Protein 4RT0 (pdb70)

Radius of gyration: 22.66 Å; Cα contacts (8 Å, |Δi|>4): 691; chains: 3; bounding box: 59×43×64 Å

Foldseek 3Di:
DDDDPWDKDQFFDWKWWQDDVSRIDIFTWRIDTLFWTKTAPPDDDDDQQDKIWTKWTDFPNDIDMDIWIWGFHDADPVRRMTTITTDDDDPVRSVVRRVRVVNRVVVD/DPDPWDKDQFFDWKWWQDPPSRTDIFTWRIDTLFWTKTADDDDDDDQQDKIWTKWGDQDNDIDMDIWIWGFHDADPPRRMTTITTDDDDPVRSVVRRVSVVVSVVD/DDPWDKDQAFWWKWWQDPVRHIDTFTWRIATLFWTKTADDPDDDDQQDKIWIWWGAAPNRIDMDTWIWGFHDADPVRSMTTITTPDDDPVRSVVRRVRVVRRVVPD

GO terms:
  GO:0042121 alginic acid biosynthetic process (P, IDA)
  GO:0009276 Gram-negative-bacterium-type cell wall (C, IDA)
  GO:0044010 single-species biofilm formation (P, IDA)
  GO:0004467 long-chain fatty acid-CoA ligase activity (F, IDA)
  GO:0042121 alginic acid biosynthetic process (P, IMP)

B-factor: mean 40.59, std 13.03, range [19.63, 89.74]

InterPro domains:
  IPR009875 PilZ domain [PF07238] (16-115)
  IPR050739 Membrane Fusion Protein [PTHR30386] (251-353)
  IPR058833 ALG44, helical loop domain [PF25891] (232-258)
  IPR058834 ALG44, beta-barrel domain [PF25965] (298-375)
  IPR058835 ALG44, barrel-sandwich hybrid domain [PF25964] (200-295)

Organism: Pseudomonas aeruginosa (strain ATCC 15692 / DSM 22644 / CIP 104116 / JCM 14847 / LMG 12228 / 1C / PRS 101 / PAO1) (NCBI:txid208964)

Structure (mmCIF, N/CA/C/O backbone):
data_4RT0
#
_entry.id   4RT0
#
_cell.length_a   57.253
_cell.length_b   57.253
_cell.length_c   178.350
_cell.angle_alpha   90.00
_cell.angle_beta   90.00
_cell.angle_gamma   120.00
#
_symmetry.space_group_name_H-M   'P 31 2 1'
#
loop_
_entity.id
_entity.type
_entity.pdbx_description
1 polymer 'Alginate biosynthesis protein Alg44'
2 non-polymer "9,9'-[(2R,3R,3aS,5S,7aR,9R,10R,10aS,12S,14aR)-3,5,10,12-tetrahydroxy-5,12-dioxidooctahydro-2H,7H-difuro[3,2-d:3',2'-j][1,3,7,9,2,8]tetraoxadiphosphacyclododecine-2,9-diyl]bis(2-amino-1,9-dihydro-6H-purin-6-one)"
3 non-polymer 1,2-ETHANEDIOL
4 water water
#
loop_
_atom_site.group_PDB
_atom_site.id
_atom_site.type_symbol
_atom_site.label_atom_id
_atom_site.label_alt_id
_atom_site.label_comp_id
_atom_site.label_asym_id
_atom_site.label_entity_id
_atom_site.label_seq_id
_atom_site.pdbx_PDB_ins_code
_atom_site.Cartn_x
_atom_site.Cartn_y
_atom_site.Cartn_z
_atom_site.occupancy
_atom_site.B_iso_or_equiv
_atom_site.auth_seq_id
_atom_site.auth_comp_id
_atom_site.auth_asym_id
_atom_site.auth_atom_id
_atom_site.pdbx_PDB_model_num
ATOM 1 N N . GLU A 1 1 ? 72.039 10.101 88.691 1.00 31.60 14 GLU A N 1
ATOM 2 C CA . GLU A 1 1 ? 71.164 9.754 87.579 1.00 32.23 14 GLU A CA 1
ATOM 3 C C . GLU A 1 1 ? 71.688 8.545 86.811 1.00 30.37 14 GLU A C 1
ATOM 4 O O . GLU A 1 1 ? 72.891 8.289 86.788 1.00 32.95 14 GLU A O 1
ATOM 10 N N . ALA A 1 2 ? 70.772 7.804 86.202 1.00 30.00 15 ALA A N 1
ATOM 11 C CA . ALA A 1 2 ? 71.122 6.591 85.460 1.00 27.70 15 ALA A CA 1
ATOM 12 C C . ALA A 1 2 ? 71.214 6.845 83.972 1.00 27.58 15 ALA A C 1
ATOM 13 O O . ALA A 1 2 ? 70.372 7.537 83.404 1.00 28.47 15 ALA A O 1
ATOM 15 N N . GLN A 1 3 ? 72.223 6.261 83.331 1.00 29.52 16 GLN A N 1
ATOM 16 C CA . GLN A 1 3 ? 72.291 6.301 81.871 1.00 27.78 16 GLN A CA 1
ATOM 17 C C . GLN A 1 3 ? 71.144 5.516 81.243 1.00 26.04 16 GLN A C 1
ATOM 18 O O . GLN A 1 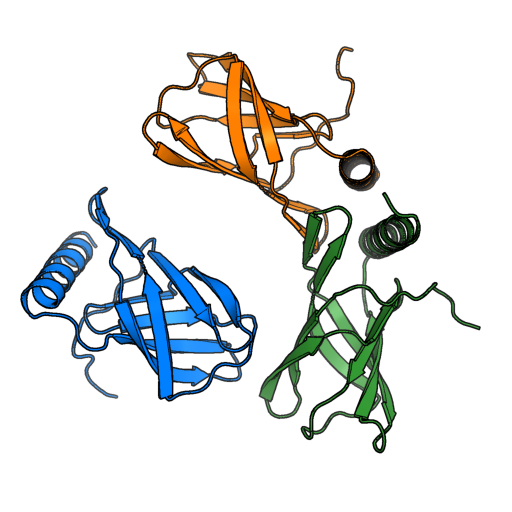3 ? 70.910 4.361 81.590 1.00 27.87 16 GLN A O 1
ATOM 24 N N . ARG A 1 4 ? 70.443 6.126 80.295 1.00 26.64 17 ARG A N 1
ATOM 25 C CA . ARG A 1 4 ? 69.458 5.382 79.519 1.00 21.84 17 ARG A CA 1
ATOM 26 C C . ARG A 1 4 ? 70.152 4.501 78.491 1.00 30.05 17 ARG A C 1
ATOM 27 O O . ARG A 1 4 ? 71.035 4.967 77.750 1.00 27.90 17 ARG A O 1
ATOM 35 N N . GLN A 1 5 ? 69.751 3.234 78.435 1.00 21.08 18 GLN A N 1
ATOM 36 C CA . GLN A 1 5 ? 70.400 2.278 77.542 1.00 20.11 18 GLN A CA 1
ATOM 37 C C . GLN A 1 5 ? 70.012 2.531 76.080 1.00 32.88 18 GLN A C 1
ATOM 38 O O . GLN A 1 5 ? 70.733 2.149 75.165 1.00 38.18 18 GLN A O 1
ATOM 40 N N . PHE A 1 6 ? 68.875 3.179 75.862 1.00 24.68 19 PHE A N 1
ATOM 41 C CA . PHE A 1 6 ? 68.416 3.452 74.490 1.00 23.30 19 PHE A CA 1
ATOM 42 C C . PHE A 1 6 ? 67.967 4.900 74.412 1.00 26.35 19 PHE A C 1
ATOM 43 O O . PHE A 1 6 ? 67.223 5.359 75.279 1.00 25.20 19 PHE A O 1
ATOM 51 N N . ALA A 1 7 ? 68.395 5.621 73.376 1.00 23.86 20 ALA A N 1
ATOM 52 C CA . ALA A 1 7 ? 67.983 7.014 73.206 1.00 24.67 20 ALA A CA 1
ATOM 53 C C . ALA A 1 7 ? 66.470 7.136 73.015 1.00 24.52 20 ALA A C 1
ATOM 54 O O . ALA A 1 7 ? 65.859 6.314 72.335 1.00 25.46 20 ALA A O 1
ATOM 56 N N . ARG A 1 8 ? 65.868 8.160 73.610 1.00 23.34 21 ARG A N 1
ATOM 57 C CA . ARG A 1 8 ? 64.426 8.356 73.498 1.00 22.46 21 ARG A CA 1
ATOM 58 C C . ARG A 1 8 ? 64.104 9.502 72.551 1.00 31.12 21 ARG A C 1
ATOM 59 O O . ARG A 1 8 ? 64.836 10.487 72.497 1.00 30.76 21 ARG A O 1
ATOM 67 N N . VAL A 1 9 ? 63.008 9.378 71.809 1.00 25.95 22 VAL A N 1
ATOM 68 C CA . VAL A 1 9 ? 62.572 10.446 70.918 1.00 25.60 22 VAL A CA 1
ATOM 69 C C . VAL A 1 9 ? 61.080 10.689 71.033 1.00 23.82 22 VAL A C 1
ATOM 70 O O . VAL A 1 9 ? 60.320 9.802 71.414 1.00 23.83 22 VAL A O 1
ATOM 74 N N . LYS A 1 10 ? 60.669 11.898 70.675 1.00 25.79 23 LYS A N 1
ATOM 75 C CA . LYS A 1 10 ? 59.264 12.261 70.635 1.00 28.65 23 LYS A CA 1
ATOM 76 C C . LYS A 1 10 ? 58.820 12.299 69.182 1.00 34.70 23 LYS A C 1
ATOM 77 O O . LYS A 1 10 ? 59.243 13.171 68.428 1.00 43.60 23 LYS A O 1
ATOM 83 N N . LEU A 1 11 ? 57.974 11.359 68.784 1.00 35.47 24 LEU A N 1
ATOM 84 C CA . LEU A 1 11 ? 57.476 11.335 67.416 1.00 37.75 24 LEU A CA 1
ATOM 85 C C . LEU A 1 11 ? 56.002 10.922 67.414 1.00 45.16 24 LEU A C 1
ATOM 86 O O . LEU A 1 11 ? 55.497 10.476 68.446 1.00 39.84 24 LEU A O 1
ATOM 91 N N . PRO A 1 12 ? 55.302 11.083 66.272 1.00 40.42 25 PRO A N 1
ATOM 92 C CA . PRO A 1 12 ? 53.910 10.627 66.213 1.00 35.21 25 PRO A CA 1
ATOM 93 C C . PRO A 1 12 ? 53.826 9.134 66.491 1.00 37.50 25 PRO A C 1
ATOM 94 O O . PRO A 1 12 ? 54.362 8.322 65.748 1.00 34.53 25 PRO A O 1
ATOM 98 N N . ALA A 1 13 ? 53.185 8.771 67.591 1.00 37.75 26 ALA A N 1
ATOM 99 C CA . ALA A 1 13 ? 53.106 7.371 67.949 1.00 28.98 26 ALA A CA 1
ATOM 100 C C . ALA A 1 13 ? 51.925 7.125 68.877 1.00 36.44 26 ALA A C 1
ATOM 101 O O . ALA A 1 13 ? 51.459 8.033 69.566 1.00 34.23 26 ALA A O 1
ATOM 103 N N . ARG A 1 14 ? 51.446 5.890 68.877 1.00 32.00 27 ARG A N 1
ATOM 104 C CA . ARG A 1 14 ? 50.245 5.534 69.600 1.00 33.41 27 ARG A CA 1
ATOM 105 C C . ARG A 1 14 ? 50.377 4.104 70.121 1.00 35.90 27 ARG A C 1
ATOM 106 O O . ARG A 1 14 ? 50.993 3.255 69.476 1.00 35.95 27 ARG A O 1
ATOM 114 N N . ILE A 1 15 ? 49.815 3.840 71.299 1.00 35.52 28 ILE A N 1
ATOM 115 C CA . ILE A 1 15 ? 49.699 2.476 71.802 1.00 28.49 28 ILE A CA 1
ATOM 116 C C . ILE A 1 15 ? 48.210 2.153 71.976 1.00 35.25 28 ILE A C 1
ATOM 117 O O . ILE A 1 15 ? 47.440 2.998 72.431 1.00 37.99 28 ILE A O 1
ATOM 122 N N . ARG A 1 16 ? 47.803 0.951 71.569 1.00 33.07 29 ARG A N 1
ATOM 123 C CA . ARG A 1 16 ? 46.434 0.478 71.757 1.00 29.70 29 ARG A CA 1
ATOM 124 C C . ARG A 1 16 ? 46.520 -0.842 72.496 1.00 31.50 29 ARG A C 1
ATOM 125 O O . ARG A 1 16 ? 47.153 -1.770 72.017 1.00 36.85 29 ARG A O 1
ATOM 133 N N . TYR A 1 17 ? 45.910 -0.939 73.673 1.00 30.57 30 TYR A N 1
ATOM 134 C CA . TYR A 1 17 ? 45.968 -2.188 74.419 1.00 36.52 30 TYR A CA 1
ATOM 135 C C . TYR A 1 17 ? 44.692 -2.328 75.230 1.00 39.56 30 TYR A C 1
ATOM 136 O O . TYR A 1 17 ? 43.939 -1.362 75.368 1.00 37.45 30 TYR A O 1
ATOM 145 N N . ILE A 1 18 ? 44.424 -3.531 75.729 1.00 34.18 31 ILE A N 1
ATOM 146 C CA . ILE A 1 18 ? 43.259 -3.725 76.577 1.00 38.09 31 ILE A CA 1
ATOM 147 C C . ILE A 1 18 ? 43.747 -3.677 78.019 1.00 37.97 31 ILE A C 1
ATOM 148 O O . ILE A 1 18 ? 44.615 -4.462 78.400 1.00 39.69 31 ILE A O 1
ATOM 153 N N . GLY A 1 19 ? 43.202 -2.744 78.798 1.00 40.83 32 GLY A N 1
ATOM 154 C CA . GLY A 1 19 ? 43.661 -2.487 80.157 1.00 42.32 32 GLY A CA 1
ATOM 155 C C . GLY A 1 19 ? 42.856 -3.205 81.218 1.00 47.69 32 GLY A C 1
ATOM 156 O O . GLY A 1 19 ? 41.987 -4.011 80.897 1.00 47.97 32 GLY A O 1
ATOM 157 N N . ALA A 1 20 ? 43.149 -2.886 82.480 1.00 47.84 33 ALA A N 1
ATOM 158 C CA . ALA A 1 20 ? 42.635 -3.613 83.642 1.00 55.41 33 ALA A CA 1
ATOM 159 C C . ALA A 1 20 ? 41.133 -3.844 83.611 1.00 71.04 33 ALA A C 1
ATOM 160 O O . ALA A 1 20 ? 40.676 -4.986 83.590 1.00 81.44 33 ALA A O 1
ATOM 162 N N . ASN A 1 21 ? 40.362 -2.762 83.587 1.00 70.99 34 ASN A N 1
ATOM 163 C CA . ASN A 1 21 ? 38.911 -2.876 83.672 1.00 68.85 34 ASN A CA 1
ATOM 164 C C . ASN A 1 21 ? 38.297 -3.340 82.358 1.00 63.28 34 ASN A C 1
ATOM 165 O O . ASN A 1 21 ? 37.173 -2.971 82.034 1.00 67.17 34 ASN A O 1
ATOM 167 N N . ARG A 1 22 ? 39.052 -4.142 81.606 1.00 67.24 35 ARG A N 1
ATOM 168 C CA . ARG A 1 22 ? 38.668 -4.586 80.264 1.00 71.66 35 ARG A CA 1
ATOM 169 C C . ARG A 1 22 ? 38.396 -3.402 79.339 1.00 71.58 35 ARG A C 1
ATOM 170 O O . ARG A 1 22 ? 37.785 -3.551 78.282 1.00 76.37 35 ARG A O 1
ATOM 172 N N . GLU A 1 23 ? 38.863 -2.228 79.750 1.00 71.49 36 GLU A N 1
ATOM 173 C CA . GLU A 1 23 ? 38.603 -0.992 79.031 1.00 74.08 36 GLU A CA 1
ATOM 174 C C . GLU A 1 23 ? 39.732 -0.698 78.051 1.00 70.49 36 GLU A C 1
ATOM 175 O O . GLU A 1 23 ? 40.867 -0.444 78.459 1.00 65.17 36 GLU A O 1
ATOM 177 N N . GLY A 1 24 ? 39.407 -0.750 76.761 1.00 58.02 37 GLY A N 1
ATOM 178 C CA . GLY A 1 24 ? 40.356 -0.455 75.704 1.00 53.66 37 GLY A CA 1
ATOM 179 C C . GLY A 1 24 ? 41.003 0.904 75.870 1.00 51.99 37 GLY A C 1
ATOM 180 O O . GLY A 1 24 ? 40.352 1.874 76.253 1.00 53.09 37 GLY A O 1
ATOM 181 N N . VAL A 1 25 ? 42.298 0.971 75.589 1.00 42.39 38 VAL A N 1
ATOM 182 C CA . VAL A 1 25 ? 43.047 2.201 75.751 1.00 42.26 38 VAL A CA 1
ATOM 183 C C . VAL A 1 25 ? 43.653 2.585 74.405 1.00 40.62 38 VAL A C 1
ATOM 184 O O . VAL A 1 25 ? 44.133 1.731 73.663 1.00 34.15 38 VAL A O 1
ATOM 188 N N . ASP A 1 26 ? 43.603 3.875 74.103 1.00 40.92 39 ASP A N 1
ATOM 189 C CA . ASP A 1 26 ? 44.239 4.429 72.925 1.00 42.46 39 ASP A CA 1
ATOM 190 C C . ASP A 1 26 ? 45.000 5.672 73.370 1.00 41.86 39 ASP A C 1
ATOM 191 O O . ASP A 1 26 ? 44.400 6.707 73.656 1.00 49.02 39 ASP A O 1
ATOM 196 N N . ALA A 1 27 ? 46.323 5.568 73.444 1.00 38.08 40 ALA A N 1
ATOM 197 C CA . ALA A 1 27 ? 47.116 6.621 74.069 1.00 32.80 40 ALA A CA 1
ATOM 198 C C . ALA A 1 27 ? 48.269 7.100 73.204 1.00 34.66 40 ALA A C 1
ATOM 199 O O . ALA A 1 27 ? 49.054 6.293 72.706 1.00 37.04 40 ALA A O 1
ATOM 201 N N . ARG A 1 28 ? 48.377 8.415 73.031 1.00 34.75 41 ARG A N 1
ATOM 202 C CA . ARG A 1 28 ? 49.538 8.979 72.343 1.00 41.66 41 ARG A CA 1
ATOM 203 C C . ARG A 1 28 ? 50.774 8.745 73.205 1.00 37.99 41 ARG A C 1
ATOM 204 O O . ARG A 1 28 ? 50.694 8.792 74.439 1.00 38.35 41 ARG A O 1
ATOM 212 N N . LEU A 1 29 ? 51.914 8.474 72.574 1.00 34.47 42 LEU A N 1
ATOM 213 C CA . LEU A 1 29 ? 53.144 8.254 73.336 1.00 30.41 42 LEU A CA 1
ATOM 214 C C . LEU A 1 29 ? 53.824 9.574 73.647 1.00 31.52 42 LEU A C 1
ATOM 215 O O . LEU A 1 29 ? 53.897 10.450 72.788 1.00 33.99 42 LEU A O 1
ATOM 220 N N . LEU A 1 30 ? 54.295 9.716 74.885 1.00 26.99 43 LEU A N 1
ATOM 221 C CA . LEU A 1 30 ? 55.055 10.887 75.292 1.00 26.76 43 LEU A CA 1
ATOM 222 C C . LEU A 1 30 ? 56.455 10.824 74.705 1.00 28.46 43 LEU A C 1
ATOM 223 O O . LEU A 1 30 ? 56.992 11.836 74.258 1.00 31.24 43 LEU A O 1
ATOM 228 N N . ASP A 1 31 ? 57.044 9.633 74.730 1.00 27.93 44 ASP A N 1
ATOM 229 C CA . ASP A 1 31 ? 58.300 9.361 74.037 1.00 27.38 44 ASP A CA 1
ATOM 230 C C . ASP A 1 31 ? 58.457 7.866 73.780 1.00 28.75 44 ASP A C 1
ATOM 231 O O . ASP A 1 31 ? 57.681 7.052 74.289 1.00 25.32 44 ASP A O 1
ATOM 236 N N . LEU A 1 32 ? 59.460 7.520 72.974 1.00 24.20 45 LEU A N 1
ATOM 237 C CA . LEU A 1 32 ? 59.675 6.158 72.526 1.00 25.26 45 LEU A CA 1
ATOM 238 C C . LEU A 1 32 ? 61.172 5.873 72.433 1.00 23.50 45 LEU A C 1
ATOM 239 O O . LEU A 1 32 ? 61.953 6.767 72.107 1.00 26.99 45 LEU A O 1
ATOM 244 N N . SER A 1 33 ? 61.568 4.645 72.756 1.00 20.55 46 SER A N 1
ATOM 245 C CA . SER A 1 33 ? 62.936 4.182 72.499 1.00 21.11 46 SER A CA 1
ATOM 246 C C . SER A 1 33 ? 62.875 2.721 72.120 1.00 20.30 46 SER A C 1
ATOM 247 O O . SER A 1 33 ? 61.795 2.134 72.113 1.00 23.83 46 SER A O 1
ATOM 250 N N . ALA A 1 34 ? 64.020 2.119 71.806 1.00 21.00 47 ALA A N 1
ATOM 251 C CA . ALA A 1 34 ? 64.035 0.701 71.492 1.00 21.66 47 ALA A CA 1
ATOM 252 C C . ALA A 1 34 ? 63.790 -0.161 72.719 1.00 23.01 47 ALA A C 1
ATOM 253 O O . ALA A 1 34 ? 63.613 -1.369 72.607 1.00 23.55 47 ALA A O 1
ATOM 255 N N . GLY A 1 35 ? 63.769 0.474 73.886 1.00 22.83 48 GLY A N 1
ATOM 256 C CA . GLY A 1 35 ? 63.551 -0.240 75.131 1.00 25.56 48 GLY A CA 1
ATOM 257 C C . GLY A 1 35 ? 62.142 -0.102 75.692 1.00 21.33 48 GLY A C 1
ATOM 258 O O . GLY A 1 35 ? 61.697 -0.940 76.474 1.00 23.44 48 GLY A O 1
ATOM 259 N N . GLY A 1 36 ? 61.443 0.961 75.330 1.00 22.89 49 GLY A N 1
ATOM 260 C CA . GLY A 1 36 ? 60.082 1.131 75.812 1.00 22.10 49 GLY A CA 1
ATOM 261 C C . GLY A 1 36 ? 59.493 2.476 75.470 1.00 24.58 49 GLY A C 1
ATOM 262 O O . GLY A 1 36 ? 59.883 3.102 74.477 1.00 24.42 49 GLY A O 1
ATOM 263 N N . PHE A 1 37 ? 58.543 2.926 76.286 1.00 19.68 50 PHE A N 1
ATOM 264 C CA . PHE A 1 37 ? 57.820 4.152 75.972 1.00 20.54 50 PHE A CA 1
ATOM 265 C C . PHE A 1 37 ? 57.129 4.699 77.206 1.00 22.12 50 PHE A C 1
ATOM 266 O O . PHE A 1 37 ? 57.131 4.063 78.259 1.00 23.48 50 PHE A O 1
ATOM 274 N N . ALA A 1 38 ? 56.539 5.884 77.065 1.00 26.71 51 ALA A N 1
ATOM 275 C CA . ALA A 1 38 ? 55.739 6.467 78.134 1.00 25.82 51 ALA A CA 1
ATOM 276 C C . ALA A 1 38 ? 54.435 7.015 77.567 1.00 28.75 51 ALA A C 1
ATOM 277 O O . ALA A 1 38 ? 54.359 7.379 76.398 1.00 28.49 51 ALA A O 1
ATOM 279 N N . PHE A 1 39 ? 53.408 7.053 78.401 1.00 29.44 52 PHE A N 1
ATOM 280 C CA . PHE A 1 39 ? 52.146 7.681 78.017 1.00 29.19 52 PHE A CA 1
ATOM 281 C C . PHE A 1 39 ? 51.416 8.122 79.273 1.00 30.93 52 PHE A C 1
ATOM 282 O O . PHE A 1 39 ? 51.698 7.631 80.366 1.00 33.03 52 PHE A O 1
ATOM 290 N N . THR A 1 40 ? 50.475 9.048 79.110 1.00 35.19 53 THR A N 1
ATOM 291 C CA . THR A 1 40 ? 49.680 9.557 80.222 1.00 35.40 53 THR A CA 1
ATOM 292 C C . THR A 1 40 ? 48.459 8.669 80.417 1.00 37.44 53 THR A C 1
ATOM 293 O O . THR A 1 40 ? 47.654 8.516 79.501 1.00 34.67 53 THR A O 1
ATOM 297 N N . ALA A 1 41 ? 48.321 8.087 81.606 1.00 39.24 54 ALA A N 1
ATOM 298 C CA . ALA A 1 41 ? 47.294 7.070 81.864 1.00 41.48 54 ALA A CA 1
ATOM 299 C C . ALA A 1 41 ? 45.857 7.566 81.720 1.00 50.71 54 ALA A C 1
ATOM 300 O O . ALA A 1 41 ? 44.999 6.853 81.194 1.00 58.58 54 ALA A O 1
ATOM 302 N N . SER A 1 42 ? 45.612 8.780 82.199 1.00 46.66 55 SER A N 1
ATOM 303 C CA . SER A 1 42 ? 44.286 9.422 82.154 1.00 66.51 55 SER A CA 1
ATOM 304 C C . SER A 1 42 ? 43.073 8.481 82.066 1.00 72.59 55 SER A C 1
ATOM 305 O O . SER A 1 42 ? 42.306 8.544 81.106 1.00 86.75 55 SER A O 1
ATOM 307 N N . GLY A 1 43 ? 42.915 7.600 83.051 1.00 65.03 56 GLY A N 1
ATOM 308 C CA . GLY A 1 43 ? 41.796 6.673 83.051 1.00 67.67 56 GLY A CA 1
ATOM 309 C C . GLY A 1 43 ? 41.790 5.624 84.153 1.00 70.13 56 GLY A C 1
ATOM 310 O O . GLY A 1 43 ? 41.919 5.936 85.340 1.00 62.27 56 GLY A O 1
ATOM 311 N N . ALA A 1 44 ? 41.631 4.370 83.741 1.00 67.67 57 ALA A N 1
ATOM 312 C CA . ALA A 1 44 ? 41.539 3.226 84.648 1.00 63.37 57 ALA A CA 1
ATOM 313 C C . ALA A 1 44 ? 42.791 3.032 85.519 1.00 53.86 57 ALA A C 1
ATOM 314 O O . ALA A 1 44 ? 43.851 3.602 85.236 1.00 49.20 57 ALA A O 1
ATOM 316 N N . PRO A 1 45 ? 42.667 2.233 86.594 1.00 51.00 58 PRO A N 1
ATOM 317 C CA . PRO A 1 45 ? 43.824 1.931 87.442 1.00 55.85 58 PRO A CA 1
ATOM 318 C C . PRO A 1 45 ? 44.921 1.195 86.684 1.00 49.38 58 PRO A C 1
ATOM 319 O O . PRO A 1 45 ? 44.625 0.360 85.826 1.00 49.88 58 PRO A O 1
ATOM 323 N N . ILE A 1 46 ? 46.170 1.515 87.004 1.00 37.52 59 ILE A N 1
ATOM 324 C CA . ILE A 1 46 ? 47.319 0.815 86.444 1.00 34.81 59 ILE A CA 1
ATOM 325 C C . ILE A 1 46 ? 48.449 0.811 87.478 1.00 33.09 59 ILE A C 1
ATOM 326 O O . ILE A 1 46 ? 48.657 1.791 88.178 1.00 37.59 59 ILE A O 1
ATOM 331 N N . GLN A 1 47 ? 49.158 -0.306 87.580 1.00 36.35 60 GLN A N 1
ATOM 332 C CA . GLN A 1 47 ? 50.180 -0.479 88.605 1.00 35.15 60 GLN A CA 1
ATOM 333 C C . GLN A 1 47 ? 51.528 -0.788 87.974 1.00 28.12 60 GLN A C 1
ATOM 334 O O . GLN A 1 47 ? 51.590 -1.420 86.918 1.00 27.71 60 GLN A O 1
ATOM 340 N N . PRO A 1 48 ? 52.619 -0.361 88.631 1.00 27.94 61 PRO A N 1
ATOM 341 C CA . PRO A 1 48 ? 53.946 -0.843 88.256 1.00 27.51 61 PRO A CA 1
ATOM 342 C C . PRO A 1 48 ? 53.909 -2.362 88.240 1.00 27.61 61 PRO A C 1
ATOM 343 O O . PRO A 1 48 ? 53.208 -2.970 89.050 1.00 26.13 61 PRO A O 1
ATOM 347 N N . GLY A 1 49 ? 54.595 -2.966 87.280 1.00 24.69 62 GLY A N 1
ATOM 348 C CA . GLY A 1 49 ? 54.593 -4.408 87.139 1.00 24.89 62 GLY A CA 1
ATOM 349 C C . GLY A 1 49 ? 53.496 -5.013 86.277 1.00 26.85 62 GLY A C 1
ATOM 350 O O . GLY A 1 49 ? 53.612 -6.176 85.895 1.00 29.23 62 GLY A O 1
ATOM 351 N N . ASP A 1 50 ? 52.433 -4.262 85.991 1.00 27.03 63 ASP A N 1
ATOM 352 C CA . ASP A 1 50 ? 51.355 -4.771 85.137 1.00 30.38 63 ASP A CA 1
ATOM 353 C C . ASP A 1 50 ? 51.921 -5.194 83.786 1.00 29.85 63 ASP A C 1
ATOM 354 O O . ASP A 1 50 ? 52.824 -4.542 83.258 1.00 28.19 63 ASP A O 1
ATOM 359 N N . LEU A 1 51 ? 51.405 -6.284 83.232 1.00 29.42 64 LEU A N 1
ATOM 360 C CA . LEU A 1 51 ? 51.814 -6.709 81.903 1.00 31.04 64 LEU A CA 1
ATOM 361 C C . LEU A 1 51 ? 50.658 -6.525 80.936 1.00 31.52 64 LEU A C 1
ATOM 362 O O . LEU A 1 51 ? 49.540 -6.983 81.203 1.00 33.53 64 LEU A O 1
ATOM 367 N N . TYR A 1 52 ? 50.926 -5.869 79.809 1.00 31.38 65 TYR A N 1
ATOM 368 C CA . TYR A 1 52 ? 49.914 -5.701 78.774 1.00 33.19 65 TYR A CA 1
ATOM 369 C C . TYR A 1 52 ? 50.478 -6.069 77.411 1.00 33.74 65 TYR A C 1
ATOM 370 O O . TYR A 1 52 ? 51.691 -6.091 77.204 1.00 32.52 65 TYR A O 1
ATOM 379 N N . LYS A 1 53 ? 49.572 -6.367 76.496 1.00 35.92 66 LYS A N 1
ATOM 380 C CA . LYS A 1 53 ? 49.940 -6.608 75.108 1.00 36.93 66 LYS A CA 1
ATOM 381 C C . LYS A 1 53 ? 49.115 -5.671 74.244 1.00 41.46 66 LYS A C 1
ATOM 382 O O . LYS A 1 53 ? 47.939 -5.444 74.504 1.00 39.34 66 LYS A O 1
ATOM 388 N N . GLY A 1 54 ? 49.725 -5.109 73.214 1.00 37.73 67 GLY A N 1
ATOM 389 C CA . GLY A 1 54 ? 48.968 -4.214 72.369 1.00 38.92 67 GLY A CA 1
ATOM 390 C C . GLY A 1 54 ? 49.650 -3.956 71.056 1.00 39.21 67 GLY A C 1
ATOM 391 O O . GLY A 1 54 ? 50.705 -4.512 70.770 1.00 38.70 67 GLY A O 1
ATOM 392 N N . LYS A 1 55 ? 49.030 -3.093 70.268 1.00 40.30 68 LYS A N 1
ATOM 393 C CA . LYS A 1 55 ? 49.563 -2.728 68.974 1.00 40.83 68 LYS A CA 1
ATOM 394 C C . LYS A 1 55 ? 50.125 -1.325 69.079 1.00 38.96 68 LYS A C 1
ATOM 395 O O . LYS A 1 55 ? 49.413 -0.392 69.452 1.00 38.99 68 LYS A O 1
ATOM 409 N N . LEU A 1 57 ? 51.960 1.897 67.165 1.00 37.43 70 LEU A N 1
ATOM 410 C CA . LEU A 1 57 ? 52.167 2.500 65.850 1.00 38.60 70 LEU A CA 1
ATOM 411 C C . LEU A 1 57 ? 53.056 3.727 65.970 1.00 37.21 70 LEU A C 1
ATOM 412 O O . LEU A 1 57 ? 52.917 4.498 66.910 1.00 36.18 70 LEU A O 1
ATOM 417 N N . PHE A 1 58 ? 53.975 3.909 65.025 1.00 37.50 71 PHE A N 1
ATOM 418 C CA . PHE A 1 58 ? 54.773 5.122 65.005 1.00 39.00 71 PHE A CA 1
ATOM 419 C C . PHE A 1 58 ? 55.259 5.433 63.597 1.00 38.23 71 PHE A C 1
ATOM 420 O O . PHE A 1 58 ? 55.301 4.555 62.743 1.00 39.38 71 PHE A O 1
ATOM 428 N N . GLN A 1 59 ? 55.629 6.687 63.382 1.00 38.01 72 GLN A N 1
ATOM 429 C CA . GLN A 1 59 ? 55.970 7.162 62.044 1.00 39.54 72 GLN A CA 1
ATOM 430 C C . GLN A 1 59 ? 57.378 7.754 62.007 1.00 41.34 72 GLN A C 1
ATOM 431 O O . GLN A 1 59 ? 57.702 8.645 62.791 1.00 40.66 72 GLN A O 1
ATOM 437 N N . VAL A 1 60 ? 58.213 7.234 61.111 1.00 39.82 73 VAL A N 1
ATOM 438 C CA . VAL A 1 60 ? 59.581 7.717 60.931 1.00 39.77 73 VAL A CA 1
ATOM 439 C C . VAL A 1 60 ? 59.910 7.731 59.450 1.00 46.10 73 VAL A C 1
ATOM 440 O O . VAL A 1 60 ? 59.727 6.720 58.773 1.00 45.22 73 VAL A O 1
ATOM 444 N N . ASP A 1 61 ? 60.392 8.870 58.953 1.00 44.61 74 ASP A N 1
ATOM 445 C CA . ASP A 1 61 ? 60.814 8.998 57.567 1.00 58.82 74 ASP A CA 1
ATOM 446 C C . ASP A 1 61 ? 59.643 8.735 56.617 1.00 58.81 74 ASP A C 1
ATOM 447 O O . ASP A 1 61 ? 59.805 8.055 55.604 1.00 61.27 74 ASP A O 1
ATOM 452 N N . SER A 1 62 ? 58.471 9.269 56.970 1.00 53.10 75 SER A N 1
ATOM 453 C CA . SER A 1 62 ? 57.218 9.096 56.218 1.00 52.09 75 SER A CA 1
ATOM 454 C C . SER A 1 62 ? 56.703 7.656 56.175 1.00 52.11 75 SER A C 1
ATOM 455 O O . SER A 1 62 ? 55.702 7.363 55.524 1.00 53.01 75 SER A O 1
ATOM 458 N N . ILE A 1 63 ? 57.372 6.760 56.888 1.00 42.53 76 ILE A N 1
ATOM 459 C CA . ILE A 1 63 ? 56.938 5.375 56.931 1.00 33.40 76 ILE A CA 1
ATOM 460 C C . ILE A 1 63 ? 56.201 5.099 58.228 1.00 38.56 76 ILE A C 1
ATOM 461 O O . ILE A 1 63 ? 56.637 5.521 59.299 1.00 39.24 76 ILE A O 1
ATOM 466 N N . SER A 1 64 ? 55.078 4.398 58.139 1.00 36.17 77 SER A N 1
ATOM 467 C CA . SER A 1 64 ? 54.366 3.997 59.345 1.00 39.22 77 SER A CA 1
ATOM 468 C C . SER A 1 64 ? 54.702 2.566 59.720 1.00 31.35 77 SER A C 1
ATOM 469 O O . SER A 1 64 ? 54.621 1.649 58.908 1.00 39.95 77 SER A O 1
ATOM 472 N N . PHE A 1 65 ? 55.081 2.396 60.978 1.00 29.75 78 PHE A N 1
ATOM 473 C CA . PHE A 1 65 ? 55.521 1.124 61.497 1.00 31.58 78 PHE A CA 1
ATOM 474 C C . PHE A 1 65 ? 54.539 0.722 62.569 1.00 37.17 78 PHE A C 1
ATOM 475 O O . PHE A 1 65 ? 54.143 1.549 63.385 1.00 35.68 78 PHE A O 1
ATOM 483 N N . SER A 1 66 ? 54.132 -0.536 62.565 1.00 30.97 79 SER A N 1
ATOM 484 C CA . SER A 1 66 ? 53.342 -1.041 63.674 1.00 34.52 79 SER A CA 1
ATOM 485 C C . SER A 1 66 ? 53.763 -2.448 64.046 1.00 34.35 79 SER A C 1
ATOM 486 O O . SER A 1 66 ? 54.170 -3.234 63.210 1.00 35.01 79 SER A O 1
ATOM 489 N N . LEU A 1 67 ? 53.676 -2.765 65.324 1.00 32.83 80 LEU A N 1
ATOM 490 C CA . LEU A 1 67 ? 53.984 -4.112 65.740 1.00 38.94 80 LEU A CA 1
ATOM 491 C C . LEU A 1 67 ? 53.212 -4.419 67.003 1.00 32.19 80 LEU A C 1
ATOM 492 O O . LEU A 1 67 ? 52.821 -3.510 67.730 1.00 30.91 80 LEU A O 1
ATOM 497 N N . GLU A 1 68 ? 52.966 -5.704 67.220 1.00 36.33 81 GLU A N 1
ATOM 498 C CA . GLU A 1 68 ? 52.346 -6.195 68.433 1.00 34.03 81 GLU A CA 1
ATOM 499 C C . GLU A 1 68 ? 53.438 -6.310 69.464 1.00 32.27 81 GLU A C 1
ATOM 500 O O . GLU A 1 68 ? 54.426 -6.999 69.235 1.00 39.34 81 GLU A O 1
ATOM 506 N N . VAL A 1 69 ? 53.278 -5.635 70.601 1.00 32.21 82 VAL A N 1
ATOM 507 C CA . VAL A 1 69 ? 54.298 -5.665 71.631 1.00 28.83 82 VAL A CA 1
ATOM 508 C C . VAL A 1 69 ? 53.703 -6.074 72.968 1.00 28.79 82 VAL A C 1
ATOM 509 O O . VAL A 1 69 ? 52.546 -5.783 73.264 1.00 32.64 82 VAL A O 1
ATOM 513 N N . GLU A 1 70 ? 54.483 -6.804 73.747 1.00 29.09 83 GLU A N 1
ATOM 514 C CA . GLU A 1 70 ? 54.155 -6.991 75.155 1.00 28.66 83 GLU A CA 1
ATOM 515 C C . GLU A 1 70 ? 54.978 -5.981 75.955 1.00 29.21 83 GLU A C 1
ATOM 516 O O . GLU A 1 70 ? 56.151 -5.755 75.656 1.00 28.58 83 GLU A O 1
ATOM 518 N N . PHE A 1 71 ? 54.371 -5.360 76.958 1.00 28.58 84 PHE A N 1
ATOM 519 C CA . PHE A 1 71 ? 55.119 -4.415 77.774 1.00 23.32 84 PHE A CA 1
ATOM 520 C C . PHE A 1 71 ? 54.839 -4.575 79.256 1.00 24.13 84 PHE A C 1
ATOM 521 O O . PHE A 1 71 ? 53.777 -5.038 79.653 1.00 25.64 84 PHE A O 1
ATOM 529 N N . GLN A 1 72 ? 55.829 -4.199 80.049 1.00 23.21 85 GLN A N 1
ATOM 530 C CA . GLN A 1 72 ? 55.709 -4.213 81.496 1.00 24.73 85 GLN A CA 1
ATOM 531 C C . GLN A 1 72 ? 55.749 -2.778 81.982 1.00 24.34 85 GLN A C 1
ATOM 532 O O . GLN A 1 72 ? 56.631 -2.021 81.597 1.00 23.94 85 GLN A O 1
ATOM 538 N N . VAL A 1 73 ? 54.804 -2.406 82.843 1.00 26.94 86 VAL A N 1
ATOM 539 C CA . VAL A 1 73 ? 54.826 -1.083 83.446 1.00 26.09 86 VAL A CA 1
ATOM 540 C C . VAL A 1 73 ? 55.989 -1.024 84.447 1.00 28.98 86 VAL A C 1
ATOM 541 O O . VAL A 1 73 ? 56.114 -1.894 85.313 1.00 27.51 86 VAL A O 1
ATOM 545 N N . ARG A 1 74 ? 56.851 -0.018 84.304 1.00 24.03 87 ARG A N 1
ATOM 546 C CA . ARG A 1 74 ? 58.026 0.112 85.160 1.00 22.14 87 ARG A CA 1
ATOM 547 C C . ARG A 1 74 ? 57.820 1.167 86.234 1.00 32.34 87 ARG A C 1
ATOM 548 O O . ARG A 1 74 ? 58.443 1.104 87.295 1.00 30.94 87 ARG A O 1
ATOM 556 N N . SER A 1 75 ? 56.959 2.143 85.956 1.00 25.49 88 SER A N 1
ATOM 557 C CA . SER A 1 75 ? 56.723 3.220 86.906 1.00 33.57 88 SER A CA 1
ATOM 558 C C . SER A 1 75 ? 55.366 3.834 86.657 1.00 33.70 88 SER A C 1
ATOM 559 O O . SER A 1 75 ? 54.893 3.885 85.520 1.00 28.95 88 SER A O 1
ATOM 562 N N . VAL A 1 76 ? 54.715 4.282 87.720 1.00 26.56 89 VAL A N 1
ATOM 563 C CA . VAL A 1 76 ? 53.500 5.064 87.540 1.00 27.06 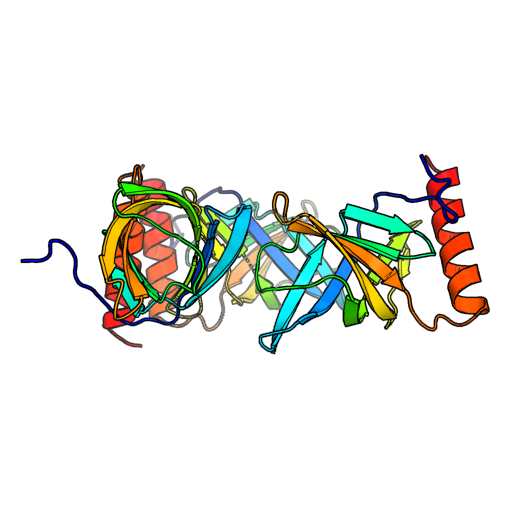89 VAL A CA 1
ATOM 564 C C . VAL A 1 76 ? 53.559 6.222 88.489 1.00 41.26 89 VAL A C 1
ATOM 565 O O . VAL A 1 76 ? 53.522 6.011 89.706 1.00 33.68 89 VAL A O 1
ATOM 569 N N . ASP A 1 77 ? 53.667 7.437 87.964 1.00 46.97 90 ASP A N 1
ATOM 570 C CA . ASP A 1 77 ? 53.577 8.604 88.831 1.00 51.05 90 ASP A CA 1
ATOM 571 C C . ASP A 1 77 ? 52.113 8.866 89.147 1.00 61.25 90 ASP A C 1
ATOM 572 O O . ASP A 1 77 ? 51.371 9.315 88.281 1.00 52.96 90 ASP A O 1
ATOM 577 N N . PRO A 1 78 ? 51.692 8.607 90.399 1.00 58.28 91 PRO A N 1
ATOM 578 C CA . PRO A 1 78 ? 50.272 8.736 90.752 1.00 61.70 91 PRO A CA 1
ATOM 579 C C . PRO A 1 78 ? 49.767 10.165 90.564 1.00 69.25 91 PRO A C 1
ATOM 580 O O . PRO A 1 78 ? 48.559 10.387 90.459 1.00 74.62 91 PRO A O 1
ATOM 584 N N . ALA A 1 79 ? 50.693 11.118 90.516 1.00 74.50 92 ALA A N 1
ATOM 585 C CA . ALA A 1 79 ? 50.353 12.524 90.333 1.00 84.57 92 ALA A CA 1
ATOM 586 C C . ALA A 1 79 ? 49.995 12.832 88.883 1.00 81.35 92 ALA A C 1
ATOM 587 O O . ALA A 1 79 ? 48.827 13.027 88.553 1.00 81.58 92 ALA A O 1
ATOM 589 N N . SER A 1 80 ? 51.008 12.865 88.021 1.00 74.11 93 SER A N 1
ATOM 590 C CA . SER A 1 80 ? 50.822 13.249 86.622 1.00 65.15 93 SER A CA 1
ATOM 591 C C . SER A 1 80 ? 50.228 12.126 85.781 1.00 55.04 93 SER A C 1
ATOM 592 O O . SER A 1 80 ? 49.910 12.325 84.611 1.00 51.54 93 SER A O 1
ATOM 595 N N . ARG A 1 81 ? 50.085 10.952 86.388 1.00 60.24 94 ARG A N 1
ATOM 596 C CA . ARG A 1 81 ? 49.620 9.751 85.701 1.00 49.80 94 ARG A CA 1
ATOM 597 C C . ARG A 1 81 ? 50.525 9.363 84.522 1.00 44.82 94 ARG A C 1
ATOM 598 O O . ARG A 1 81 ? 50.089 8.676 83.600 1.00 42.75 94 ARG A O 1
ATOM 606 N N . ARG A 1 82 ? 51.781 9.804 84.555 1.00 43.46 95 ARG A N 1
ATOM 607 C CA . ARG A 1 82 ? 52.746 9.361 83.552 1.00 39.22 95 ARG A CA 1
ATOM 608 C C . ARG A 1 82 ? 53.109 7.908 83.796 1.00 37.30 95 ARG A C 1
ATOM 609 O O . ARG A 1 82 ? 53.526 7.532 84.906 1.00 39.81 95 ARG A O 1
ATOM 617 N N . VAL A 1 83 ? 52.949 7.095 82.757 1.00 34.46 96 VAL A N 1
ATOM 618 C CA . VAL A 1 83 ? 53.245 5.675 82.829 1.00 32.98 96 VAL A CA 1
ATOM 619 C C . VAL A 1 83 ? 54.465 5.328 81.986 1.00 29.80 96 VAL A C 1
ATOM 620 O O . VAL A 1 83 ? 54.456 5.500 80.765 1.00 28.85 96 VAL A O 1
ATOM 624 N N . GLY A 1 84 ? 55.511 4.826 82.629 1.00 29.71 97 GLY A N 1
ATOM 625 C CA . GLY A 1 84 ? 56.693 4.382 81.901 1.00 27.72 97 GLY A CA 1
ATOM 626 C C . GLY A 1 84 ? 56.722 2.874 81.767 1.00 26.49 97 GLY A C 1
ATOM 627 O O . GLY A 1 84 ? 56.491 2.157 82.755 1.00 29.08 97 GLY A O 1
ATOM 628 N N . CYS A 1 85 ? 57.029 2.406 80.555 1.00 25.99 98 CYS A N 1
ATOM 629 C CA . CYS A 1 85 ? 56.876 1.005 80.160 1.00 24.31 98 CYS A CA 1
ATOM 630 C C . CYS A 1 85 ? 58.133 0.463 79.493 1.00 27.01 98 CYS A C 1
ATOM 631 O O . CYS A 1 85 ? 58.863 1.202 78.835 1.00 26.15 98 CYS A O 1
ATOM 634 N N . GLU A 1 86 ? 58.363 -0.839 79.650 1.00 27.35 99 GLU A N 1
ATOM 635 C CA . GLU A 1 86 ? 59.496 -1.520 79.027 1.00 24.29 99 GLU A CA 1
ATOM 636 C C . GLU A 1 86 ? 58.979 -2.640 78.123 1.00 22.42 99 GLU A C 1
ATOM 637 O O . GLU A 1 86 ? 58.182 -3.470 78.558 1.00 26.31 99 GLU A O 1
ATOM 643 N N . PHE A 1 87 ? 59.434 -2.690 76.877 1.00 21.39 100 PHE A N 1
ATOM 644 C CA . PHE A 1 87 ? 59.077 -3.825 76.034 1.00 20.20 100 PHE A CA 1
ATOM 645 C C . PHE A 1 87 ? 59.581 -5.146 76.599 1.00 25.14 100 PHE A C 1
ATOM 646 O O . PHE A 1 87 ? 60.664 -5.222 77.185 1.00 31.60 100 PHE A O 1
ATOM 654 N N . GLN A 1 88 ? 58.790 -6.193 76.408 1.00 28.63 101 GLN A N 1
ATOM 655 C CA . GLN A 1 88 ? 59.195 -7.532 76.789 1.00 28.73 101 GLN A CA 1
ATOM 656 C C . GLN A 1 88 ? 59.281 -8.416 75.548 1.00 34.81 101 GLN A C 1
ATOM 657 O O . GLN A 1 88 ? 58.483 -8.282 74.631 1.00 34.87 101 GLN A O 1
ATOM 663 N N . ASN A 1 89 ? 60.259 -9.313 75.537 1.00 40.50 102 ASN A N 1
ATOM 664 C CA . ASN A 1 89 ? 60.322 -10.398 74.559 1.00 39.09 102 ASN A CA 1
ATOM 665 C C . ASN A 1 89 ? 60.399 -9.958 73.103 1.00 37.24 102 ASN A C 1
ATOM 666 O O . ASN A 1 89 ? 59.913 -10.651 72.214 1.00 44.66 102 ASN A O 1
ATOM 671 N N . LEU A 1 90 ? 61.016 -8.815 72.854 1.00 36.14 103 LEU A N 1
ATOM 672 C CA . LEU A 1 90 ? 61.270 -8.419 71.478 1.00 34.79 103 LEU A CA 1
ATOM 673 C C . LEU A 1 90 ? 62.370 -9.299 70.907 1.00 43.68 103 LEU A C 1
ATOM 674 O O . LEU A 1 90 ? 63.350 -9.607 71.587 1.00 42.25 103 LEU A O 1
ATOM 679 N N . LYS A 1 91 ? 62.194 -9.707 69.658 1.00 39.63 104 LYS A N 1
ATOM 680 C CA . LYS A 1 91 ? 63.182 -10.523 68.973 1.00 46.07 104 LYS A CA 1
ATOM 681 C C . LYS A 1 91 ? 64.367 -9.644 68.585 1.00 36.84 104 LYS A C 1
ATOM 682 O O . LYS A 1 91 ? 64.201 -8.443 68.363 1.00 36.07 104 LYS A O 1
ATOM 685 N N . PRO A 1 92 ? 65.575 -10.233 68.515 1.00 42.45 105 PRO A N 1
ATOM 686 C CA . PRO A 1 92 ? 66.802 -9.502 68.171 1.00 39.23 105 PRO A CA 1
ATOM 687 C C . PRO A 1 92 ? 66.680 -8.587 66.944 1.00 39.28 105 PRO A C 1
ATOM 688 O O . PRO A 1 92 ? 67.066 -7.423 67.038 1.00 38.92 105 PRO A O 1
ATOM 692 N N . ARG A 1 93 ? 66.155 -9.099 65.832 1.00 37.62 106 ARG A N 1
ATOM 693 C CA . ARG A 1 93 ? 66.055 -8.313 64.600 1.00 37.54 106 ARG A CA 1
ATOM 694 C C . ARG A 1 93 ? 65.046 -7.181 64.730 1.00 37.10 106 ARG A C 1
ATOM 695 O O . ARG A 1 93 ? 65.139 -6.157 64.047 1.00 33.94 106 ARG A O 1
ATOM 699 N N . GLU A 1 94 ? 64.074 -7.390 65.610 1.00 37.98 107 GLU A N 1
ATOM 700 C CA . GLU A 1 94 ? 63.029 -6.421 65.892 1.00 33.15 107 GLU A CA 1
ATOM 701 C C . GLU A 1 94 ? 63.636 -5.249 66.662 1.00 29.77 107 GLU A C 1
ATOM 702 O O . GLU A 1 94 ? 63.441 -4.086 66.311 1.00 30.61 107 GLU A O 1
ATOM 708 N N . VAL A 1 95 ? 64.379 -5.565 67.713 1.00 32.29 108 VAL A N 1
ATOM 709 C CA . VAL A 1 95 ? 65.063 -4.535 68.482 1.00 36.96 108 VAL A CA 1
ATOM 710 C C . VAL A 1 95 ? 66.015 -3.778 67.574 1.00 27.71 108 VAL A C 1
ATOM 711 O O . VAL A 1 95 ? 66.068 -2.556 67.610 1.00 27.70 108 VAL A O 1
ATOM 715 N N . ALA A 1 96 ? 66.757 -4.516 66.750 1.00 30.19 109 ALA A N 1
ATOM 716 C CA . ALA A 1 96 ? 67.705 -3.903 65.827 1.00 33.94 109 ALA A CA 1
ATOM 717 C C . ALA A 1 96 ? 67.004 -2.950 64.870 1.00 36.14 109 ALA A C 1
ATOM 718 O O . ALA A 1 96 ? 67.505 -1.862 64.588 1.00 30.42 109 ALA A O 1
ATOM 720 N N . ALA A 1 97 ? 65.848 -3.366 64.365 1.00 32.79 110 ALA A N 1
ATOM 721 C CA . ALA A 1 97 ? 65.067 -2.528 63.465 1.00 35.36 110 ALA A CA 1
ATOM 722 C C . ALA A 1 97 ? 64.578 -1.263 64.168 1.00 29.77 110 ALA A C 1
ATOM 723 O O . ALA A 1 97 ? 64.649 -0.167 63.603 1.00 30.67 110 ALA A O 1
ATOM 725 N N . LEU A 1 98 ? 64.064 -1.415 65.387 1.00 28.27 111 LEU A N 1
ATOM 726 C CA . LEU A 1 98 ? 63.659 -0.257 66.183 1.00 23.78 111 LEU A CA 1
ATOM 727 C C . LEU A 1 98 ? 64.827 0.700 66.381 1.00 27.61 111 LEU A C 1
ATOM 728 O O . LEU A 1 98 ? 64.676 1.909 66.199 1.00 28.22 111 LEU A O 1
ATOM 733 N N . ARG A 1 99 ? 65.984 0.158 66.757 1.00 28.25 112 ARG A N 1
ATOM 734 C CA . ARG A 1 99 ? 67.154 0.996 67.012 1.00 33.24 112 ARG A CA 1
ATOM 735 C C . ARG A 1 99 ? 67.540 1.742 65.755 1.00 25.67 112 ARG A C 1
ATOM 736 O O . ARG A 1 99 ? 67.866 2.928 65.806 1.00 29.92 112 ARG A O 1
ATOM 744 N N . TYR A 1 100 ? 67.507 1.040 64.622 1.00 25.58 113 TYR A N 1
ATOM 745 C CA . TYR A 1 100 ? 67.861 1.649 63.349 1.00 26.80 113 TYR A CA 1
ATOM 746 C C . TYR A 1 100 ? 66.939 2.828 63.040 1.00 22.05 113 TYR A C 1
ATOM 747 O O . TYR A 1 100 ? 67.386 3.908 62.650 1.00 25.23 113 TYR A O 1
ATOM 756 N N . LEU A 1 101 ? 65.638 2.611 63.198 1.00 26.43 114 LEU A N 1
ATOM 757 C CA . LEU A 1 101 ? 64.670 3.633 62.815 1.00 26.13 114 LEU A CA 1
ATOM 758 C C . LEU A 1 101 ? 64.724 4.833 63.732 1.00 26.67 114 LEU A C 1
ATOM 759 O O . LEU A 1 101 ? 64.617 5.977 63.291 1.00 29.34 114 LEU A O 1
ATOM 764 N N . ILE A 1 102 ? 64.898 4.570 65.019 1.00 24.10 115 ILE A N 1
ATOM 765 C CA . ILE A 1 102 ? 64.978 5.651 65.985 1.00 27.32 115 ILE A CA 1
ATOM 766 C C . ILE A 1 102 ? 66.258 6.449 65.773 1.00 29.93 115 ILE A C 1
ATOM 767 O O . ILE A 1 102 ? 66.237 7.685 65.793 1.00 30.68 115 ILE A O 1
ATOM 772 N N . THR A 1 103 ? 67.354 5.745 65.509 1.00 27.99 116 THR A N 1
ATOM 773 C CA . THR A 1 103 ? 68.617 6.412 65.211 1.00 31.13 116 THR A CA 1
ATOM 774 C C . THR A 1 103 ? 68.486 7.278 63.961 1.00 27.50 116 THR A C 1
ATOM 775 O O . THR A 1 103 ? 69.024 8.391 63.895 1.00 31.11 116 THR A O 1
ATOM 779 N N . SER A 1 104 ? 67.774 6.761 62.969 1.00 29.12 117 SER A N 1
ATOM 780 C CA . SER A 1 104 ? 67.541 7.514 61.737 1.00 30.87 117 SER A CA 1
ATOM 781 C C . SER A 1 104 ? 66.755 8.787 62.021 1.00 31.03 117 SER A C 1
ATOM 782 O O . SER A 1 104 ? 67.030 9.843 61.442 1.00 34.85 117 SER A O 1
ATOM 785 N N . TYR A 1 105 ? 65.769 8.682 62.908 1.00 30.28 118 TYR A N 1
ATOM 786 C CA . TYR A 1 105 ? 64.990 9.839 63.325 1.00 29.08 118 TYR A CA 1
ATOM 787 C C . TYR A 1 105 ? 65.889 10.847 64.029 1.00 31.83 118 TYR A C 1
ATOM 788 O O . TYR A 1 105 ? 65.851 12.039 63.730 1.00 34.44 118 TYR A O 1
ATOM 797 N N . LEU A 1 106 ? 66.690 10.356 64.973 1.00 37.21 119 LEU A N 1
ATOM 798 C CA . LEU A 1 106 ? 67.630 11.197 65.708 1.00 43.36 119 LEU A CA 1
ATOM 799 C C . LEU A 1 106 ? 68.588 11.916 64.771 1.00 42.02 119 LEU A C 1
ATOM 800 O O . LEU A 1 106 ? 68.916 13.086 64.983 1.00 44.97 119 LEU A O 1
ATOM 805 N N . ALA A 1 107 ? 69.042 11.205 63.741 1.00 41.05 120 ALA A N 1
ATOM 806 C CA . ALA A 1 107 ? 69.955 11.769 62.751 1.00 45.16 120 ALA A CA 1
ATOM 807 C C . ALA A 1 107 ? 69.337 12.977 62.058 1.00 49.63 120 ALA A C 1
ATOM 808 O O . ALA A 1 107 ? 70.039 13.929 61.717 1.00 55.33 120 ALA A O 1
ATOM 810 N N . GLY A 1 108 ? 68.021 12.935 61.866 1.00 49.37 121 GLY A N 1
ATOM 811 C CA . GLY A 1 108 ? 67.296 14.033 61.253 1.00 57.66 121 GLY A CA 1
ATOM 812 C C . GLY A 1 108 ? 67.165 15.264 62.133 1.00 62.29 121 GLY A C 1
ATOM 813 O O . GLY A 1 108 ? 67.124 16.389 61.632 1.00 71.01 121 GLY A O 1
ATOM 814 N N . GLU A 1 109 ? 67.093 15.055 63.445 1.00 66.51 122 GLU A N 1
ATOM 815 C CA . GLU A 1 109 ? 67.006 16.159 64.396 1.00 72.66 122 GLU A CA 1
ATOM 816 C C . GLU A 1 109 ? 68.183 17.120 64.240 1.00 76.00 122 GLU A C 1
ATOM 817 O O . GLU A 1 109 ? 67.998 18.334 64.156 1.00 85.67 122 GLU A O 1
ATOM 823 N N . ALA B 1 2 ? 19.889 31.407 50.635 1.00 81.98 15 ALA B N 1
ATOM 824 C CA . ALA B 1 2 ? 19.086 30.805 51.695 1.00 79.90 15 ALA B CA 1
ATOM 825 C C . ALA B 1 2 ? 18.691 29.376 51.338 1.00 74.74 15 ALA B C 1
ATOM 826 O O . ALA B 1 2 ? 17.560 29.121 50.926 1.00 80.96 15 ALA B O 1
ATOM 828 N N . GLN B 1 3 ? 19.627 28.447 51.502 1.00 71.06 16 GLN B N 1
ATOM 829 C CA . GLN B 1 3 ? 19.407 27.058 51.110 1.00 69.24 16 GLN B CA 1
ATOM 830 C C . GLN B 1 3 ? 19.671 26.060 52.236 1.00 59.18 16 GLN B C 1
ATOM 831 O O . GLN B 1 3 ? 19.297 24.891 52.137 1.00 55.32 16 GLN B O 1
ATOM 837 N N . ARG B 1 4 ? 20.332 26.510 53.297 1.00 47.30 17 ARG B N 1
ATOM 838 C CA . ARG B 1 4 ? 20.804 25.582 54.314 1.00 46.09 17 ARG B CA 1
ATOM 839 C C . ARG B 1 4 ? 19.715 25.161 55.294 1.00 46.76 17 ARG B C 1
ATOM 840 O O . ARG B 1 4 ? 19.022 25.998 55.871 1.00 46.53 17 ARG B O 1
ATOM 848 N N . GLN B 1 5 ? 19.569 23.853 55.473 1.00 41.74 18 GLN B N 1
ATOM 849 C CA . GLN B 1 5 ? 18.564 23.326 56.388 1.00 43.84 18 GLN B CA 1
ATOM 850 C C . GLN B 1 5 ? 19.014 23.520 57.828 1.00 41.80 18 GLN B C 1
ATOM 851 O O . GLN B 1 5 ? 18.193 23.736 58.721 1.00 45.38 18 GLN B O 1
ATOM 857 N N . PHE B 1 6 ? 20.323 23.445 58.045 1.00 33.94 19 PHE B N 1
ATOM 858 C CA . PHE B 1 6 ? 20.889 23.558 59.384 1.00 37.46 19 PHE B CA 1
ATOM 859 C C . PHE B 1 6 ? 21.963 24.636 59.448 1.00 44.56 19 PHE B C 1
ATOM 860 O O . PHE B 1 6 ? 22.803 24.737 58.555 1.00 40.03 19 PHE B O 1
ATOM 868 N N . ALA B 1 7 ? 21.943 25.428 60.516 1.00 44.44 20 ALA B N 1
ATOM 869 C CA . ALA B 1 7 ? 22.963 26.456 60.716 1.00 37.91 20 ALA B CA 1
ATOM 870 C C . ALA B 1 7 ? 24.339 25.840 60.896 1.00 37.62 20 ALA B C 1
ATOM 871 O O . ALA B 1 7 ? 24.491 24.786 61.519 1.00 35.75 20 ALA B O 1
ATOM 873 N N . ARG B 1 8 ? 25.350 26.515 60.363 1.00 35.01 21 ARG B N 1
ATOM 874 C CA . ARG B 1 8 ? 26.709 26.017 60.454 1.00 37.29 21 ARG B CA 1
ATOM 875 C C . ARG B 1 8 ? 27.518 26.809 61.474 1.00 38.48 21 ARG B C 1
ATOM 876 O O . ARG B 1 8 ? 27.203 27.961 61.779 1.00 38.53 21 ARG B O 1
ATOM 884 N N . VAL B 1 9 ? 28.551 26.169 62.012 1.00 34.77 22 VAL B N 1
ATOM 885 C CA . VAL B 1 9 ? 29.439 26.804 62.974 1.00 36.64 22 VAL B CA 1
ATOM 886 C C . VAL B 1 9 ? 30.877 26.422 62.687 1.00 36.37 22 VAL B C 1
ATOM 887 O O . VAL B 1 9 ? 31.150 25.353 62.147 1.00 33.76 22 VAL B O 1
ATOM 891 N N . LYS B 1 10 ? 31.796 27.308 63.048 1.00 40.30 23 LYS B N 1
ATOM 892 C CA . LYS B 1 10 ? 33.215 27.004 62.991 1.00 40.51 23 LYS B CA 1
ATOM 893 C C . LYS B 1 10 ? 33.701 26.844 64.422 1.00 52.98 23 LYS B C 1
ATOM 894 O O . LYS B 1 10 ? 33.762 27.812 65.175 1.00 63.23 23 LYS B O 1
ATOM 900 N N . LEU B 1 11 ? 34.016 25.616 64.808 1.00 49.65 24 LEU B N 1
ATOM 901 C CA . LEU B 1 11 ? 34.528 25.361 66.145 1.00 53.06 24 LEU B CA 1
ATOM 902 C C . LEU B 1 11 ? 35.588 24.265 66.090 1.00 49.23 24 LEU B C 1
ATOM 903 O O . LEU B 1 11 ? 35.683 23.557 65.087 1.00 44.46 24 LEU B O 1
ATOM 908 N N . PRO B 1 12 ? 36.424 24.153 67.139 1.00 51.00 25 PRO B N 1
ATOM 909 C CA . PRO B 1 12 ? 37.460 23.114 67.120 1.00 35.87 25 PRO B CA 1
ATOM 910 C C . PRO B 1 12 ? 36.857 21.722 66.957 1.00 40.18 25 PRO B C 1
ATOM 911 O O . PRO B 1 12 ? 36.133 21.227 67.822 1.00 41.19 25 PRO B O 1
ATOM 915 N N . ALA B 1 13 ? 37.144 21.107 65.819 1.00 41.27 26 ALA B N 1
ATOM 916 C CA . ALA B 1 13 ? 36.560 19.825 65.484 1.00 36.96 26 ALA B CA 1
ATOM 917 C C . ALA B 1 13 ? 37.449 19.098 64.487 1.00 34.33 26 ALA B C 1
ATOM 918 O O . ALA B 1 13 ? 38.201 19.723 63.742 1.00 35.29 26 ALA B O 1
ATOM 920 N N . ARG B 1 14 ? 37.350 17.775 64.473 1.00 33.62 27 ARG B N 1
ATOM 921 C CA . ARG B 1 14 ? 38.074 16.975 63.503 1.00 35.57 27 ARG B CA 1
ATOM 922 C C . ARG B 1 14 ? 37.322 15.693 63.164 1.00 40.05 27 ARG B C 1
ATOM 923 O O . ARG B 1 14 ? 36.499 15.212 63.948 1.00 35.51 27 ARG B O 1
ATOM 931 N N . ILE B 1 15 ? 37.598 15.160 61.975 1.00 33.18 28 ILE B N 1
ATOM 932 C CA . ILE B 1 15 ? 37.074 13.865 61.557 1.00 42.51 28 ILE B CA 1
ATOM 933 C C . ILE B 1 15 ? 38.247 12.885 61.386 1.00 42.82 28 ILE B C 1
ATOM 934 O O . ILE B 1 15 ? 39.275 13.234 60.802 1.00 40.40 28 ILE B O 1
ATOM 939 N N . ARG B 1 16 ? 38.113 11.682 61.939 1.00 36.65 29 ARG B N 1
ATOM 940 C CA . ARG B 1 16 ? 39.119 10.634 61.760 1.00 33.74 29 ARG B CA 1
ATOM 941 C C . ARG B 1 16 ? 38.464 9.469 61.028 1.00 34.74 29 ARG B C 1
ATOM 942 O O . ARG B 1 16 ? 37.506 8.901 61.518 1.00 34.08 29 ARG B O 1
ATOM 950 N N . TYR B 1 17 ? 38.954 9.125 59.838 1.00 31.43 30 TYR B N 1
ATOM 951 C CA . TYR B 1 17 ? 38.357 8.025 59.085 1.00 34.42 30 TYR B CA 1
ATOM 952 C C . TYR B 1 17 ? 39.382 7.356 58.185 1.00 32.56 30 TYR B C 1
ATOM 953 O O . TYR B 1 17 ? 40.442 7.913 57.921 1.00 32.84 30 TYR B O 1
ATOM 962 N N . ILE B 1 18 ? 39.058 6.153 57.729 1.00 32.12 31 ILE B N 1
ATOM 963 C CA . ILE B 1 18 ? 39.914 5.456 56.785 1.00 35.18 31 ILE B CA 1
ATOM 964 C C . ILE B 1 18 ? 39.355 5.680 55.385 1.00 31.91 31 ILE B C 1
ATOM 965 O O . ILE B 1 18 ? 38.224 5.283 55.103 1.00 34.18 31 ILE B O 1
ATOM 970 N N . GLY B 1 19 ? 40.140 6.330 54.528 1.00 32.84 32 GLY B N 1
ATOM 971 C CA . GLY B 1 19 ? 39.720 6.666 53.174 1.00 32.83 32 GLY B CA 1
ATOM 972 C C . GLY B 1 19 ? 40.185 5.673 52.132 1.00 35.85 32 GLY B C 1
ATOM 973 O O . GLY B 1 19 ? 40.504 4.531 52.460 1.00 36.69 32 GLY B O 1
ATOM 974 N N . ALA B 1 20 ? 40.226 6.105 50.868 1.00 32.71 33 ALA B N 1
ATOM 975 C CA . ALA B 1 20 ? 40.610 5.224 49.777 1.00 38.87 33 ALA B CA 1
ATOM 976 C C . ALA B 1 20 ? 42.009 4.667 49.991 1.00 35.20 33 ALA B C 1
ATOM 977 O O . ALA B 1 20 ? 42.846 5.318 50.618 1.00 39.89 33 ALA B O 1
ATOM 979 N N . ASN B 1 21 ? 42.249 3.467 49.459 1.00 35.67 34 ASN B N 1
ATOM 980 C CA . ASN B 1 21 ? 43.510 2.754 49.634 1.00 36.78 34 ASN B CA 1
ATOM 981 C C . ASN B 1 21 ? 43.826 2.459 51.100 1.00 36.63 34 ASN B C 1
ATOM 982 O O . ASN B 1 21 ? 44.983 2.264 51.462 1.00 37.98 34 ASN B O 1
ATOM 987 N N . ARG B 1 22 ? 42.780 2.418 51.916 1.00 35.50 35 ARG B N 1
ATOM 988 C CA . ARG B 1 22 ? 42.906 2.264 53.365 1.00 36.10 35 ARG B CA 1
ATOM 989 C C . ARG B 1 22 ? 43.910 3.258 53.964 1.00 39.34 35 ARG B C 1
ATOM 990 O O . ARG B 1 22 ? 44.600 2.943 54.940 1.00 41.50 35 ARG B O 1
ATOM 998 N N . GLU B 1 23 ? 43.991 4.448 53.373 1.00 37.81 36 GLU B N 1
ATOM 999 C CA . GLU B 1 23 ? 44.818 5.525 53.908 1.00 42.18 36 GLU B CA 1
ATOM 1000 C C . GLU B 1 23 ? 44.051 6.310 54.962 1.00 41.72 36 GLU B C 1
ATOM 1001 O O . GLU B 1 23 ? 43.047 6.958 54.649 1.00 34.12 36 GLU B O 1
ATOM 1007 N N . GLY B 1 24 ? 44.532 6.268 56.201 1.00 41.01 37 GLY B N 1
ATOM 1008 C CA . GLY B 1 24 ? 43.902 7.007 57.282 1.00 45.39 37 GLY B CA 1
ATOM 1009 C C . GLY B 1 24 ? 43.929 8.513 57.091 1.00 38.47 37 GLY B C 1
ATOM 1010 O O . GLY B 1 24 ? 44.902 9.069 56.590 1.00 43.89 37 GLY B O 1
ATOM 1011 N N . VAL B 1 25 ? 42.851 9.178 57.488 1.00 33.87 38 VAL B N 1
ATOM 1012 C CA . VAL B 1 25 ? 42.756 10.635 57.393 1.00 33.83 38 VAL B CA 1
ATOM 1013 C C . VAL B 1 25 ? 42.401 11.248 58.757 1.00 38.40 38 VAL B C 1
ATOM 1014 O O . VAL B 1 25 ? 41.489 10.780 59.420 1.00 34.38 38 VAL B O 1
ATOM 1018 N N . ASP B 1 26 ? 43.129 12.278 59.174 1.00 38.69 39 ASP B N 1
ATOM 1019 C CA . ASP B 1 26 ? 42.794 13.007 60.398 1.00 38.33 39 ASP B CA 1
ATOM 1020 C C . ASP B 1 26 ? 42.757 14.479 60.025 1.00 41.82 39 ASP B C 1
ATOM 1021 O O . ASP B 1 26 ? 43.802 15.119 59.921 1.00 43.13 39 ASP B O 1
ATOM 1026 N N . ALA B 1 27 ? 41.558 15.009 59.797 1.00 35.41 40 ALA B N 1
ATOM 1027 C CA . ALA B 1 27 ? 41.426 16.368 59.279 1.00 35.37 40 ALA B CA 1
ATOM 1028 C C . ALA B 1 27 ? 40.598 17.280 60.173 1.00 37.88 40 ALA B C 1
ATOM 1029 O O . ALA B 1 27 ? 39.565 16.874 60.707 1.00 35.95 40 ALA B O 1
ATOM 1031 N N . ARG B 1 28 ? 41.035 18.528 60.298 1.00 36.53 41 ARG B N 1
ATOM 1032 C CA . ARG B 1 28 ? 40.272 19.527 61.035 1.00 38.20 41 ARG B CA 1
ATOM 1033 C C . ARG B 1 28 ? 39.054 19.911 60.214 1.00 37.83 41 ARG B C 1
ATOM 1034 O O . ARG B 1 28 ? 39.111 19.951 58.982 1.00 41.90 41 ARG B O 1
ATOM 1036 N N . LEU B 1 29 ? 37.936 20.164 60.880 1.00 34.82 42 LEU B N 1
ATOM 1037 C CA . LEU B 1 29 ? 36.734 20.547 60.151 1.00 29.30 42 LEU B CA 1
ATOM 1038 C C . LEU B 1 29 ? 36.758 22.035 59.803 1.00 33.91 42 LEU B C 1
ATOM 1039 O O . LEU B 1 29 ? 37.149 22.876 60.613 1.00 36.24 42 LEU B O 1
ATOM 1044 N N . LEU B 1 30 ? 36.353 22.350 58.579 1.00 34.30 43 LEU B N 1
ATOM 1045 C CA . LEU B 1 30 ? 36.246 23.738 58.153 1.00 35.08 43 LEU B CA 1
ATOM 1046 C C . LEU B 1 30 ? 34.988 24.350 58.754 1.00 35.69 43 LEU B C 1
ATOM 1047 O O . LEU B 1 30 ? 34.969 25.524 59.117 1.00 38.10 43 LEU B O 1
ATOM 1052 N N . ASP B 1 31 ? 33.936 23.544 58.835 1.00 32.06 44 ASP B N 1
ATOM 1053 C CA . ASP B 1 31 ? 32.705 23.938 59.517 1.00 32.90 44 ASP B CA 1
ATOM 1054 C C . ASP B 1 31 ? 31.860 22.705 59.833 1.00 32.08 44 ASP B C 1
ATOM 1055 O O . ASP B 1 31 ? 32.166 21.601 59.380 1.00 30.09 44 ASP B O 1
ATOM 1060 N N . LEU B 1 32 ? 30.804 22.893 60.622 1.00 31.36 45 LEU B N 1
ATOM 1061 C CA . LEU B 1 32 ? 29.979 21.778 61.073 1.00 33.51 45 LEU B CA 1
ATOM 1062 C C . LEU B 1 32 ? 28.516 22.202 61.221 1.00 34.13 45 LEU B C 1
ATOM 1063 O O . LEU B 1 32 ? 28.234 23.344 61.557 1.00 31.89 45 LEU B O 1
ATOM 1068 N N . SER B 1 33 ? 27.593 21.290 60.929 1.00 36.53 46 SER B N 1
ATOM 1069 C CA . SER B 1 33 ? 26.178 21.500 61.242 1.00 30.60 46 SER B CA 1
ATOM 1070 C C . SER B 1 33 ? 25.562 20.173 61.659 1.00 28.58 46 SER B C 1
ATOM 1071 O O . SER B 1 33 ? 26.238 19.138 61.664 1.00 29.21 46 SER B O 1
ATOM 1074 N N . ALA B 1 34 ? 24.282 20.186 62.017 1.00 28.09 47 ALA B N 1
ATOM 1075 C CA . ALA B 1 34 ? 23.607 18.934 62.335 1.00 26.00 47 ALA B CA 1
ATOM 1076 C C . ALA B 1 34 ? 23.400 18.086 61.086 1.00 29.15 47 ALA B C 1
ATOM 1077 O O . ALA B 1 34 ? 23.020 16.923 61.185 1.00 32.12 47 ALA B O 1
ATOM 1079 N N . GLY B 1 35 ? 23.683 18.660 59.916 1.00 30.49 48 GLY B N 1
ATOM 1080 C CA . GLY B 1 35 ? 23.527 17.945 58.656 1.00 27.61 48 GLY B CA 1
ATOM 1081 C C . GLY B 1 35 ? 24.813 17.360 58.094 1.00 28.18 48 GLY B C 1
ATOM 1082 O O . GLY B 1 35 ? 24.801 16.340 57.393 1.00 30.29 48 GLY B O 1
ATOM 1083 N N . GLY B 1 36 ? 25.934 18.002 58.387 1.00 29.49 49 GLY B N 1
ATOM 1084 C CA . GLY B 1 36 ? 27.202 17.520 57.870 1.00 31.97 49 GLY B CA 1
ATOM 1085 C C . GLY B 1 36 ? 28.371 18.406 58.233 1.00 30.28 49 GLY B C 1
ATOM 1086 O O . GLY B 1 36 ? 28.359 19.076 59.268 1.00 29.66 49 GLY B O 1
ATOM 1087 N N . PHE B 1 37 ? 29.389 18.419 57.375 1.00 23.14 50 PHE B N 1
ATOM 1088 C CA . PHE B 1 37 ? 30.633 19.118 57.689 1.00 24.37 50 PHE B CA 1
ATOM 1089 C C . PHE B 1 37 ? 31.483 19.259 56.428 1.00 25.55 50 PHE B C 1
ATOM 1090 O O . PHE B 1 37 ? 31.198 18.636 55.409 1.00 27.72 50 PHE B O 1
ATOM 1098 N N . ALA B 1 38 ? 32.517 20.085 56.501 1.00 25.57 51 ALA B N 1
ATOM 1099 C CA . ALA B 1 38 ? 33.481 20.178 55.421 1.00 29.57 51 ALA B CA 1
ATOM 1100 C C . ALA B 1 38 ? 34.898 20.044 55.967 1.00 32.06 51 ALA B C 1
ATOM 1101 O O . ALA B 1 38 ? 35.160 20.349 57.129 1.00 29.66 51 ALA B O 1
ATOM 1103 N N . PHE B 1 39 ? 35.808 19.583 55.118 1.00 30.90 52 PHE B N 1
ATOM 1104 C CA . PHE B 1 39 ? 37.228 19.554 55.458 1.00 32.52 52 PHE B CA 1
ATOM 1105 C C . PHE B 1 39 ? 38.068 19.641 54.196 1.00 30.23 52 PHE B C 1
ATOM 1106 O O . PHE B 1 39 ? 37.549 19.525 53.100 1.00 31.46 52 PHE B O 1
ATOM 1114 N N . THR B 1 40 ? 39.367 19.857 54.360 1.00 31.07 53 THR B N 1
ATOM 1115 C CA . THR B 1 40 ? 40.271 19.892 53.226 1.00 31.69 53 THR B CA 1
ATOM 1116 C C . THR B 1 40 ? 40.987 18.549 53.092 1.00 33.26 53 THR B C 1
ATOM 1117 O O . THR B 1 40 ? 41.607 18.071 54.040 1.00 37.04 53 THR B O 1
ATOM 1121 N N . ALA B 1 41 ? 40.867 17.926 51.926 1.00 37.41 54 ALA B N 1
ATOM 1122 C CA . ALA B 1 41 ? 41.536 16.659 51.672 1.00 41.27 54 ALA B CA 1
ATOM 1123 C C . ALA B 1 41 ? 42.983 16.929 51.307 1.00 46.83 54 ALA B C 1
ATOM 1124 O O . ALA B 1 41 ? 43.288 17.940 50.671 1.00 55.26 54 ALA B O 1
ATOM 1126 N N . SER B 1 42 ? 43.875 16.027 51.696 1.00 52.09 55 SER B N 1
ATOM 1127 C CA . SER B 1 42 ? 45.295 16.225 51.428 1.00 64.21 55 SER B CA 1
ATOM 1128 C C . SER B 1 42 ? 45.996 14.930 51.053 1.00 70.53 55 SER B C 1
ATOM 1129 O O . SER B 1 42 ? 47.220 14.901 50.907 1.00 69.03 55 SER B O 1
ATOM 1132 N N . GLY B 1 43 ? 45.225 13.859 50.898 1.00 64.80 56 GLY B N 1
ATOM 1133 C CA . GLY B 1 43 ? 45.813 12.567 50.603 1.00 64.45 56 GLY B CA 1
ATOM 1134 C C . GLY B 1 43 ? 45.193 11.825 49.435 1.00 58.63 56 GLY B C 1
ATOM 1135 O O . GLY B 1 43 ? 45.280 12.258 48.282 1.00 55.83 56 GLY B O 1
ATOM 1136 N N . ALA B 1 44 ? 44.574 10.691 49.751 1.00 55.24 57 ALA B N 1
ATOM 1137 C CA . ALA B 1 44 ? 43.985 9.805 48.756 1.00 60.50 57 ALA B CA 1
ATOM 1138 C C . ALA B 1 44 ? 42.929 10.544 47.948 1.00 46.30 57 ALA B C 1
ATOM 1139 O O . ALA B 1 44 ? 42.332 11.511 48.434 1.00 42.95 57 ALA B O 1
ATOM 1141 N N . PRO B 1 45 ? 42.686 10.089 46.713 1.00 46.22 58 PRO B N 1
ATOM 1142 C CA . PRO B 1 45 ? 41.614 10.720 45.945 1.00 44.29 58 PRO B CA 1
ATOM 1143 C C . PRO B 1 45 ? 40.287 10.504 46.647 1.00 48.45 58 PRO B C 1
ATOM 1144 O O . PRO B 1 45 ? 40.085 9.495 47.332 1.00 47.05 58 PRO B O 1
ATOM 1148 N N . ILE B 1 46 ? 39.393 11.468 46.499 1.00 40.91 59 ILE B N 1
ATOM 1149 C CA . ILE B 1 46 ? 38.085 11.377 47.102 1.00 36.00 59 ILE B CA 1
ATOM 1150 C C . ILE B 1 46 ? 37.075 11.806 46.040 1.00 35.30 59 ILE B C 1
ATOM 1151 O O . ILE B 1 46 ? 37.340 12.726 45.272 1.00 36.81 59 ILE B O 1
ATOM 1156 N N . GLN B 1 47 ? 35.957 11.092 45.957 1.00 33.83 60 GLN B N 1
ATOM 1157 C CA . GLN B 1 47 ? 34.934 11.355 44.953 1.00 36.09 60 GLN B CA 1
ATOM 1158 C C . GLN B 1 47 ? 33.601 11.724 45.589 1.00 31.22 60 GLN B C 1
ATOM 1159 O O . GLN B 1 47 ? 33.252 11.207 46.646 1.00 30.11 60 GLN B O 1
ATOM 1165 N N . PRO B 1 48 ? 32.840 12.613 44.932 1.00 31.12 61 PRO B N 1
ATOM 1166 C CA . PRO B 1 48 ? 31.442 12.827 45.314 1.00 29.72 61 PRO B CA 1
ATOM 1167 C C . PRO B 1 48 ? 30.728 11.481 45.376 1.00 33.27 61 PRO B C 1
ATOM 1168 O O . PRO B 1 48 ? 30.975 10.616 44.529 1.00 30.07 61 PRO B O 1
ATOM 1172 N N . GLY B 1 49 ? 29.906 11.279 46.399 1.00 27.92 62 GLY B N 1
ATOM 1173 C CA . GLY B 1 49 ? 29.188 10.028 46.550 1.00 29.78 62 GLY B CA 1
ATOM 1174 C C . GLY B 1 49 ? 29.885 8.975 47.394 1.00 31.56 62 GLY B C 1
ATOM 1175 O O . GLY B 1 49 ? 29.243 8.020 47.834 1.00 33.02 62 GLY B O 1
ATOM 1176 N N . ASP B 1 50 ? 31.187 9.134 47.617 1.00 31.02 63 ASP B N 1
ATOM 1177 C CA . ASP B 1 50 ? 31.936 8.189 48.447 1.00 33.02 63 ASP B CA 1
ATOM 1178 C C . ASP B 1 50 ? 31.280 8.102 49.812 1.00 31.43 63 ASP B C 1
ATOM 1179 O O . ASP B 1 50 ? 30.778 9.098 50.316 1.00 27.41 63 ASP B O 1
ATOM 1184 N N . LEU B 1 51 ? 31.256 6.906 50.387 1.00 29.07 64 LEU B N 1
ATOM 1185 C CA . LEU B 1 51 ? 30.718 6.715 51.734 1.00 28.93 64 LEU B CA 1
ATOM 1186 C C . LEU B 1 51 ? 31.827 6.295 52.682 1.00 31.56 64 LEU B C 1
ATOM 1187 O O . LEU B 1 51 ? 32.608 5.376 52.378 1.00 31.44 64 LEU B O 1
ATOM 1192 N N . TYR B 1 52 ? 31.890 6.952 53.840 1.00 32.31 65 TYR B N 1
ATOM 1193 C CA . TYR B 1 52 ? 32.904 6.633 54.830 1.00 30.58 65 TYR B CA 1
ATOM 1194 C C . TYR B 1 52 ? 32.269 6.545 56.211 1.00 30.72 65 TYR B C 1
ATOM 1195 O O . TYR B 1 52 ? 31.161 7.032 56.436 1.00 30.10 65 TYR B O 1
ATOM 1204 N N . LYS B 1 53 ? 32.994 5.925 57.124 1.00 32.20 66 LYS B N 1
ATOM 1205 C CA . LYS B 1 53 ? 32.617 5.937 58.530 1.00 34.72 66 LYS B CA 1
ATOM 1206 C C . LYS B 1 53 ? 33.832 6.414 59.316 1.00 36.36 66 LYS B C 1
ATOM 1207 O O . LYS B 1 53 ? 34.959 6.016 59.020 1.00 43.84 66 LYS B O 1
ATOM 1210 N N . GLY B 1 54 ? 33.621 7.286 60.297 1.00 33.67 67 GLY B N 1
ATOM 1211 C CA . GLY B 1 54 ? 34.731 7.760 61.096 1.00 33.62 67 GLY B CA 1
ATOM 1212 C C . GLY B 1 54 ? 34.337 8.333 62.441 1.00 33.94 67 GLY B C 1
ATOM 1213 O O . GLY B 1 54 ? 33.155 8.426 62.767 1.00 32.62 67 GLY B O 1
ATOM 1214 N N . LYS B 1 55 ? 35.343 8.737 63.203 1.00 33.40 68 LYS B N 1
ATOM 1215 C CA . LYS B 1 55 ? 35.124 9.300 64.533 1.00 33.63 68 LYS B CA 1
ATOM 1216 C C . LYS B 1 55 ? 35.180 10.809 64.419 1.00 41.34 68 LYS B C 1
ATOM 1217 O O . LYS B 1 55 ? 36.210 11.362 64.020 1.00 40.41 68 LYS B O 1
ATOM 1228 N N . LEU B 1 57 ? 35.058 14.434 66.385 1.00 32.70 70 LEU B N 1
ATOM 1229 C CA . LEU B 1 57 ? 35.342 14.968 67.701 1.00 31.60 70 LEU B CA 1
ATOM 1230 C C . LEU B 1 57 ? 35.187 16.474 67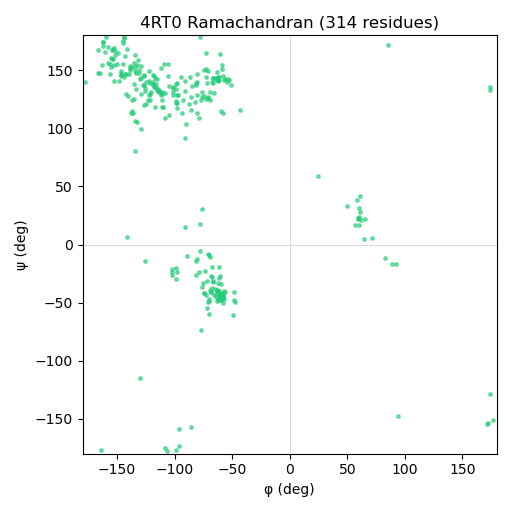.631 1.00 33.80 70 LEU B C 1
ATOM 1231 O O . LEU B 1 57 ? 35.626 17.101 66.674 1.00 38.18 70 LEU B O 1
ATOM 1236 N N . PHE B 1 58 ? 34.531 17.060 68.621 1.00 33.94 71 PHE B N 1
ATOM 1237 C CA . PHE B 1 58 ? 34.424 18.512 68.665 1.00 31.46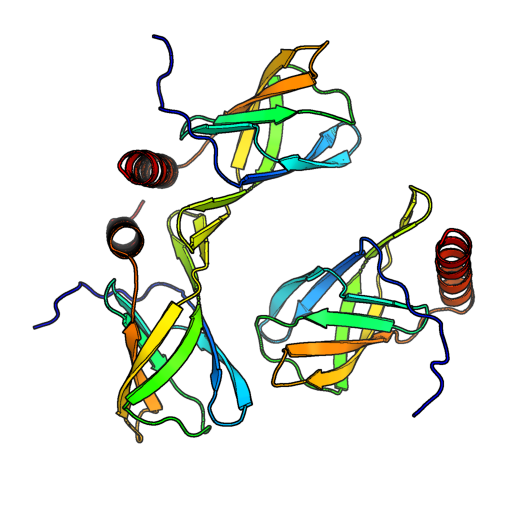 71 PHE B CA 1
ATOM 1238 C C . PHE B 1 58 ? 34.251 18.970 70.096 1.00 36.25 71 PHE B C 1
ATOM 1239 O O . PHE B 1 58 ? 33.871 18.187 70.966 1.00 36.72 71 PHE B O 1
ATOM 1247 N N . GLN B 1 59 ? 34.567 20.237 70.328 1.00 38.80 72 GLN B N 1
ATOM 1248 C CA . GLN B 1 59 ? 34.547 20.810 71.661 1.00 44.79 72 GLN B CA 1
ATOM 1249 C C . GLN B 1 59 ? 33.684 22.062 71.642 1.00 51.51 72 GLN B C 1
ATOM 1250 O O . GLN B 1 59 ? 33.955 22.999 70.895 1.00 58.78 72 GLN B O 1
ATOM 1253 N N . VAL B 1 60 ? 32.625 22.065 72.440 1.00 49.46 73 VAL B N 1
ATOM 1254 C CA . VAL B 1 60 ? 31.823 23.268 72.607 1.00 60.01 73 VAL B CA 1
ATOM 1255 C C . VAL B 1 60 ? 31.527 23.475 74.091 1.00 66.29 73 VAL B C 1
ATOM 1256 O O . VAL B 1 60 ? 30.704 22.764 74.670 1.00 70.26 73 VAL B O 1
ATOM 1260 N N . ASP B 1 61 ? 32.224 24.469 74.655 1.00 72.46 74 ASP B N 1
ATOM 1261 C CA . ASP B 1 61 ? 32.409 24.742 76.094 1.00 78.87 74 ASP B CA 1
ATOM 1262 C C . ASP B 1 61 ? 33.703 24.086 76.566 1.00 80.30 74 ASP B C 1
ATOM 1263 O O . ASP B 1 61 ? 34.667 24.000 75.805 1.00 79.75 74 ASP B O 1
ATOM 1265 N N . SER B 1 62 ? 33.734 23.636 77.816 1.00 76.93 75 SER B N 1
ATOM 1266 C CA . SER B 1 62 ? 34.824 22.778 78.264 1.00 73.77 75 SER B CA 1
ATOM 1267 C C . SER B 1 62 ? 34.438 21.323 78.030 1.00 68.46 75 SER B C 1
ATOM 1268 O O . SER B 1 62 ? 35.062 20.410 78.575 1.00 75.51 75 SER B O 1
ATOM 1270 N N . ILE B 1 63 ? 33.403 21.115 77.220 1.00 60.54 76 ILE B N 1
ATOM 1271 C CA . ILE B 1 63 ? 32.925 19.767 76.933 1.00 56.62 76 ILE B CA 1
ATOM 1272 C C . ILE B 1 63 ? 33.475 19.224 75.624 1.00 47.21 76 ILE B C 1
ATOM 1273 O O . ILE B 1 63 ? 33.371 19.863 74.569 1.00 45.92 76 ILE B O 1
ATOM 1278 N N . SER B 1 64 ? 34.044 18.027 75.692 1.00 39.51 77 SER B N 1
ATOM 1279 C CA . SER B 1 64 ? 34.480 17.337 74.489 1.00 37.90 77 SER B CA 1
ATOM 1280 C C . SER B 1 64 ? 33.476 16.266 74.112 1.00 38.35 77 SER B C 1
ATOM 1281 O O . SER B 1 64 ? 33.055 15.472 74.951 1.00 44.09 77 SER B O 1
ATOM 1284 N N . PHE B 1 65 ? 33.084 16.267 72.840 1.00 42.25 78 PHE B N 1
ATOM 1285 C CA . PHE B 1 65 ? 32.090 15.341 72.327 1.00 43.19 78 PHE B CA 1
ATOM 1286 C C . PHE B 1 65 ? 32.760 14.499 71.271 1.00 45.38 78 PHE B C 1
ATOM 1287 O O . PHE B 1 65 ? 33.609 15.000 70.540 1.00 39.54 78 PHE B O 1
ATOM 1295 N N . SER B 1 66 ? 32.376 13.231 71.188 1.00 39.04 79 SER B N 1
ATOM 1296 C CA . SER B 1 66 ? 32.760 12.409 70.048 1.00 37.25 79 SER B CA 1
ATOM 1297 C C . SER B 1 66 ? 31.672 11.404 69.702 1.00 37.14 79 SER B C 1
ATOM 1298 O O . SER B 1 66 ? 30.916 10.949 70.556 1.00 41.58 79 SER B O 1
ATOM 1301 N N . LEU B 1 67 ? 31.583 11.069 68.430 1.00 34.94 80 LEU B N 1
ATOM 1302 C CA . LEU B 1 67 ? 30.607 10.091 68.006 1.00 42.68 80 LEU B CA 1
ATOM 1303 C C . LEU B 1 67 ? 31.084 9.459 66.728 1.00 39.62 80 LEU B C 1
ATOM 1304 O O . LEU B 1 67 ? 31.840 10.064 65.974 1.00 33.09 80 LEU B O 1
ATOM 1309 N N . GLU B 1 68 ? 30.650 8.230 66.502 1.00 37.73 81 GLU B N 1
ATOM 1310 C CA . GLU B 1 68 ? 30.947 7.552 65.260 1.00 34.37 81 GLU B CA 1
ATOM 1311 C C . GLU B 1 68 ? 29.877 7.968 64.262 1.00 36.01 81 GLU B C 1
ATOM 1312 O O . GLU B 1 68 ? 28.684 7.875 64.559 1.00 34.01 81 GLU B O 1
ATOM 1318 N N . VAL B 1 69 ? 30.292 8.455 63.092 1.00 32.13 82 VAL B N 1
ATOM 1319 C CA . VAL B 1 69 ? 29.326 8.882 62.090 1.00 31.61 82 VAL B CA 1
ATOM 1320 C C . VAL B 1 69 ? 29.635 8.260 60.748 1.00 29.21 82 VAL B C 1
ATOM 1321 O O . VAL B 1 69 ? 30.799 8.076 60.380 1.00 32.75 82 VAL B O 1
ATOM 1325 N N . GLU B 1 70 ? 28.581 7.919 60.028 1.00 27.82 83 GLU B N 1
ATOM 1326 C CA . GLU B 1 70 ? 28.715 7.577 58.614 1.00 30.05 83 GLU B CA 1
ATOM 1327 C C . GLU B 1 70 ? 28.442 8.842 57.830 1.00 31.52 83 GLU B C 1
ATOM 1328 O O . GLU B 1 70 ? 27.605 9.660 58.229 1.00 33.45 83 GLU B O 1
ATOM 1334 N N . PHE B 1 71 ? 29.153 9.037 56.724 1.00 30.39 84 PHE B N 1
ATOM 1335 C CA . PHE B 1 71 ? 28.889 10.221 55.929 1.00 25.34 84 PHE B CA 1
ATOM 1336 C C . PHE B 1 71 ? 29.046 9.975 54.440 1.00 27.17 84 PHE B C 1
ATOM 1337 O O . PHE B 1 71 ? 29.762 9.062 54.011 1.00 28.48 84 PHE B O 1
ATOM 1345 N N . GLN B 1 72 ? 28.351 10.802 53.671 1.00 26.00 85 GLN B N 1
ATOM 1346 C CA . GLN B 1 72 ? 28.422 10.762 52.213 1.00 22.52 85 GLN B CA 1
ATOM 1347 C C . GLN B 1 72 ? 29.051 12.054 51.712 1.00 22.51 85 GLN B C 1
ATOM 1348 O O . GLN B 1 72 ? 28.632 13.136 52.109 1.00 28.92 85 GLN B O 1
ATOM 1354 N N . VAL B 1 73 ? 30.021 11.939 50.809 1.00 26.18 86 VAL B N 1
ATOM 1355 C CA . VAL B 1 73 ? 30.644 13.116 50.220 1.00 29.84 86 VAL B CA 1
ATOM 1356 C C . VAL B 1 73 ? 29.645 13.752 49.245 1.00 35.64 86 VAL B C 1
ATOM 1357 O O . VAL B 1 73 ? 29.122 13.069 48.367 1.00 35.37 86 VAL B O 1
ATOM 1361 N N . ARG B 1 74 ? 29.354 15.041 49.420 1.00 29.43 87 ARG B N 1
ATOM 1362 C CA . ARG B 1 74 ? 28.361 15.723 48.579 1.00 30.18 87 ARG B CA 1
ATOM 1363 C C . ARG B 1 74 ? 28.985 16.537 47.445 1.00 32.12 87 ARG B C 1
ATOM 1364 O O . ARG B 1 74 ? 28.316 16.847 46.455 1.00 32.35 87 ARG B O 1
ATOM 1372 N N . SER B 1 75 ? 30.265 16.872 47.601 1.00 29.08 88 SER B N 1
ATOM 1373 C CA . SER B 1 75 ? 31.001 17.685 46.649 1.00 33.99 88 SER B CA 1
ATOM 1374 C C . SER B 1 75 ? 32.486 17.600 46.962 1.00 37.93 88 SER B C 1
ATOM 1375 O O . SER B 1 75 ? 32.893 17.442 48.109 1.00 31.10 88 SER B O 1
ATOM 1378 N N . VAL B 1 76 ? 33.293 17.684 45.922 1.00 29.46 89 VAL B N 1
ATOM 1379 C CA . VAL B 1 76 ? 34.730 17.779 46.067 1.00 32.18 89 VAL B CA 1
ATOM 1380 C C . VAL B 1 76 ? 35.186 18.814 45.078 1.00 45.02 89 VAL B C 1
ATOM 1381 O O . VAL B 1 76 ? 35.066 18.602 43.870 1.00 45.98 89 VAL B O 1
ATOM 1385 N N . ASP B 1 77 ? 35.689 19.941 45.567 1.00 35.00 90 ASP B N 1
ATOM 1386 C CA . ASP B 1 77 ? 36.290 20.920 44.675 1.00 39.45 90 ASP B CA 1
ATOM 1387 C C . ASP B 1 77 ? 37.710 20.473 44.363 1.00 46.42 90 ASP B C 1
ATOM 1388 O O . ASP B 1 77 ? 38.552 20.466 45.252 1.00 43.48 90 ASP B O 1
ATOM 1393 N N . PRO B 1 78 ? 37.984 20.109 43.097 1.00 43.51 91 PRO B N 1
ATOM 1394 C CA . PRO B 1 78 ? 39.298 19.591 42.698 1.00 51.14 91 PRO B CA 1
ATOM 1395 C C . PRO B 1 78 ? 40.455 20.537 43.025 1.00 57.36 91 PRO B C 1
ATOM 1396 O O . PRO B 1 78 ? 41.512 20.074 43.466 1.00 60.54 91 PRO B O 1
ATOM 1400 N N . ALA B 1 79 ? 40.260 21.837 42.821 1.00 55.70 92 ALA B N 1
ATOM 1401 C CA . ALA B 1 79 ? 41.324 22.808 43.074 1.00 59.50 92 ALA B CA 1
ATOM 1402 C C . ALA B 1 79 ? 41.642 22.983 44.560 1.00 55.74 92 ALA B C 1
ATOM 1403 O O . ALA B 1 79 ? 42.772 22.756 44.991 1.00 58.26 92 ALA B O 1
ATOM 1405 N N . SER B 1 80 ? 40.648 23.395 45.340 1.00 49.94 93 SER B N 1
ATOM 1406 C CA . SER B 1 80 ? 40.856 23.682 46.760 1.00 54.00 93 SER B CA 1
ATOM 1407 C C . SER B 1 80 ? 40.867 22.415 47.613 1.00 50.32 93 SER B C 1
ATOM 1408 O O . SER B 1 80 ? 41.235 22.447 48.791 1.00 46.55 93 SER B O 1
ATOM 1411 N N . ARG B 1 81 ? 40.442 21.308 47.008 1.00 46.81 94 ARG B N 1
ATOM 1412 C CA . ARG B 1 81 ? 40.259 20.035 47.703 1.00 45.18 94 ARG B CA 1
ATOM 1413 C C . ARG B 1 81 ? 39.260 20.127 48.858 1.00 40.90 94 ARG B C 1
ATOM 1414 O O . ARG B 1 81 ? 39.283 19.297 49.762 1.00 36.72 94 ARG B O 1
ATOM 1422 N N . ARG B 1 82 ? 38.380 21.127 48.824 1.00 38.29 95 ARG B N 1
ATOM 1423 C CA . ARG B 1 82 ? 37.322 21.218 49.828 1.00 32.17 95 ARG B CA 1
ATOM 1424 C C . ARG B 1 82 ? 36.313 20.095 49.620 1.00 35.44 95 ARG B C 1
ATOM 1425 O O . ARG B 1 82 ? 35.750 19.935 48.525 1.00 34.50 95 ARG B O 1
ATOM 1433 N N . VAL B 1 83 ? 36.108 19.314 50.674 1.00 31.44 96 VAL B N 1
ATOM 1434 C CA . VAL B 1 83 ? 35.183 18.192 50.653 1.00 31.44 96 VAL B CA 1
ATOM 1435 C C . VAL B 1 83 ? 33.975 18.494 51.520 1.00 33.43 96 VAL B C 1
ATOM 1436 O O . VAL B 1 83 ? 34.111 18.682 52.731 1.00 30.89 96 VAL B O 1
ATOM 1440 N N . GLY B 1 84 ? 32.795 18.522 50.906 1.00 32.64 97 GLY B N 1
ATOM 1441 C CA . GLY B 1 84 ? 31.553 18.709 51.638 1.00 28.44 97 GLY B CA 1
ATOM 1442 C C . GLY B 1 84 ? 30.871 17.374 51.876 1.00 35.38 97 GLY B C 1
ATOM 1443 O O . GLY B 1 84 ? 30.762 16.558 50.957 1.00 30.48 97 GLY B O 1
ATOM 1444 N N . CYS B 1 85 ? 30.413 17.159 53.112 1.00 27.60 98 CYS B N 1
ATOM 1445 C CA . CYS B 1 85 ? 29.891 15.865 53.545 1.00 29.98 98 CYS B CA 1
ATOM 1446 C C . CYS B 1 85 ? 28.547 15.985 54.246 1.00 33.12 98 CYS B C 1
ATOM 1447 O O . CYS B 1 85 ? 28.292 16.976 54.927 1.00 27.59 98 CYS B O 1
ATOM 1450 N N . GLU B 1 86 ? 27.711 14.958 54.088 1.00 30.12 99 GLU B N 1
ATOM 1451 C CA . GLU B 1 86 ? 26.413 14.873 54.763 1.00 27.92 99 GLU B CA 1
ATOM 1452 C C . GLU B 1 86 ? 26.371 13.616 55.637 1.00 29.92 99 GLU B C 1
ATOM 1453 O O . GLU B 1 86 ? 26.722 12.534 55.181 1.00 30.17 99 GLU B O 1
ATOM 1459 N N . PHE B 1 87 ? 25.959 13.747 56.899 1.00 27.46 100 PHE B N 1
ATOM 1460 C CA . PHE B 1 87 ? 25.815 12.573 57.751 1.00 26.61 100 PHE B CA 1
ATOM 1461 C C . PHE B 1 87 ? 24.772 11.609 57.222 1.00 28.29 100 PHE B C 1
ATOM 1462 O O . PHE B 1 87 ? 23.752 12.030 56.680 1.00 34.45 100 PHE B O 1
ATOM 1470 N N . GLN B 1 88 ? 25.024 10.313 57.400 1.00 30.84 101 GLN B N 1
ATOM 1471 C CA . GLN B 1 88 ? 24.066 9.280 57.026 1.00 31.59 101 GLN B CA 1
ATOM 1472 C C . GLN B 1 88 ? 23.616 8.527 58.256 1.00 36.14 101 GLN B C 1
ATOM 1473 O O . GLN B 1 88 ? 24.431 8.203 59.121 1.00 35.48 101 GLN B O 1
ATOM 1479 N N . ASN B 1 89 ? 22.323 8.243 58.323 1.00 37.05 102 ASN B N 1
ATOM 1480 C CA . ASN B 1 89 ? 21.785 7.323 59.321 1.00 45.26 102 ASN B CA 1
ATOM 1481 C C . ASN B 1 89 ? 21.995 7.735 60.781 1.00 38.42 102 ASN B C 1
ATOM 1482 O O . ASN B 1 89 ? 22.066 6.874 61.653 1.00 42.52 102 ASN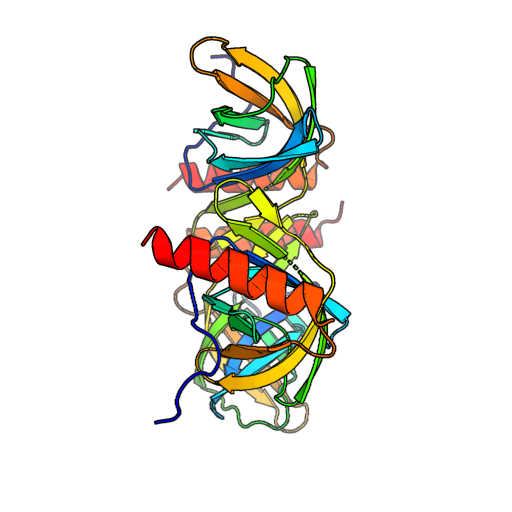 B O 1
ATOM 1487 N N . LEU B 1 90 ? 22.099 9.035 61.053 1.00 32.08 103 LEU B N 1
ATOM 1488 C CA . LEU B 1 90 ? 22.114 9.491 62.440 1.00 29.20 103 LEU B CA 1
ATOM 1489 C C . LEU B 1 90 ? 20.740 9.227 63.052 1.00 36.94 103 LEU B C 1
ATOM 1490 O O . LEU B 1 90 ? 19.726 9.426 62.395 1.00 34.68 103 LEU B O 1
ATOM 1495 N N . LYS B 1 91 ? 20.700 8.777 64.300 1.00 36.63 104 LYS B N 1
ATOM 1496 C CA . LYS B 1 91 ? 19.417 8.562 64.971 1.00 35.76 104 LYS B CA 1
ATOM 1497 C C . LYS B 1 91 ? 18.785 9.908 65.327 1.00 29.53 104 LYS B C 1
ATOM 1498 O O . LYS B 1 91 ? 19.496 10.883 65.557 1.00 31.33 104 LYS B O 1
ATOM 1501 N N . PRO B 1 92 ? 17.442 9.967 65.384 1.00 31.24 105 PRO B N 1
ATOM 1502 C CA . PRO B 1 92 ? 16.736 11.213 65.701 1.00 35.17 105 PRO B CA 1
ATOM 1503 C C . PRO B 1 92 ? 17.278 11.947 66.932 1.00 32.91 105 PRO B C 1
ATOM 1504 O O . PRO B 1 92 ? 17.491 13.158 66.851 1.00 32.04 105 PRO B O 1
ATOM 1508 N N . ARG B 1 93 ? 17.493 11.253 68.048 1.00 27.15 106 ARG B N 1
ATOM 1509 C CA . ARG B 1 93 ? 17.959 11.945 69.250 1.00 32.77 106 ARG B CA 1
ATOM 1510 C C . ARG B 1 93 ? 19.370 12.469 69.067 1.00 28.95 106 ARG B C 1
ATOM 1511 O O . ARG B 1 93 ? 19.751 13.467 69.684 1.00 28.28 106 ARG B O 1
ATOM 1519 N N . GLU B 1 94 ? 20.140 11.797 68.217 1.00 27.78 107 GLU B N 1
ATOM 1520 C CA . GLU B 1 94 ? 21.503 12.206 67.936 1.00 27.74 107 GLU B CA 1
ATOM 1521 C C . GLU B 1 94 ? 21.493 13.501 67.120 1.00 29.33 107 GLU B C 1
ATOM 1522 O O . GLU B 1 94 ? 22.195 14.455 67.453 1.00 28.19 107 GLU B O 1
ATOM 1528 N N . VAL B 1 95 ? 20.687 13.534 66.062 1.00 28.43 108 VAL B N 1
ATOM 1529 C CA . VAL B 1 95 ? 20.522 14.753 65.268 1.00 28.11 108 VAL B CA 1
ATOM 1530 C C . VAL B 1 95 ? 20.020 15.911 66.147 1.00 29.16 108 VAL B C 1
ATOM 1531 O O . VAL B 1 95 ? 20.539 17.029 66.087 1.00 28.89 108 VAL B O 1
ATOM 1535 N N . ALA B 1 96 ? 19.029 15.630 66.982 1.00 28.35 109 ALA B N 1
ATOM 1536 C CA . ALA B 1 96 ? 18.464 16.654 67.866 1.00 26.86 109 ALA B CA 1
ATOM 1537 C C . ALA B 1 96 ? 19.519 17.225 68.808 1.00 26.08 109 ALA B C 1
ATOM 1538 O O . ALA B 1 96 ? 19.577 18.433 69.024 1.00 27.25 109 ALA B O 1
ATOM 1540 N N . ALA B 1 97 ? 20.345 16.346 69.367 1.00 28.21 110 ALA B N 1
ATOM 1541 C CA . ALA B 1 97 ? 21.416 16.768 70.263 1.00 33.90 110 ALA B CA 1
ATOM 1542 C C . ALA B 1 97 ? 22.415 17.663 69.544 1.00 29.20 110 ALA B C 1
ATOM 1543 O O . ALA B 1 97 ? 22.801 18.703 70.070 1.00 31.09 110 ALA B O 1
ATOM 1545 N N . LEU B 1 98 ? 22.841 17.257 68.348 1.00 27.66 111 LEU B N 1
ATOM 1546 C CA . LEU B 1 98 ? 23.754 18.080 67.560 1.00 26.12 111 LEU B CA 1
ATOM 1547 C C . LEU B 1 98 ? 23.141 19.451 67.292 1.00 26.12 111 LEU B C 1
ATOM 1548 O O . LEU B 1 98 ? 23.803 20.478 67.403 1.00 31.60 111 LEU B O 1
ATOM 1553 N N . ARG B 1 99 ? 21.864 19.448 66.945 1.00 27.48 112 ARG B N 1
ATOM 1554 C CA . ARG B 1 99 ? 21.148 20.676 66.655 1.00 30.83 112 ARG B CA 1
ATOM 1555 C C . ARG B 1 99 ? 21.123 21.580 67.889 1.00 32.59 112 ARG B C 1
ATOM 1556 O O . ARG B 1 99 ? 21.413 22.778 67.805 1.00 35.21 112 ARG B O 1
ATOM 1564 N N . TYR B 1 100 ? 20.783 21.001 69.032 1.00 28.27 113 TYR B N 1
ATOM 1565 C CA . TYR B 1 100 ? 20.749 21.769 70.275 1.00 28.90 113 TYR B CA 1
ATOM 1566 C C . TYR B 1 100 ? 22.096 22.409 70.581 1.00 28.87 113 TYR B C 1
ATOM 1567 O O . TYR B 1 100 ? 22.176 23.595 70.888 1.00 30.56 113 TYR B O 1
ATOM 1576 N N . LEU B 1 101 ? 23.147 21.603 70.534 1.00 29.38 114 LEU B N 1
ATOM 1577 C CA . LEU B 1 101 ? 24.470 22.046 70.942 1.00 36.04 114 LEU B CA 1
ATOM 1578 C C . LEU B 1 101 ? 24.977 23.139 70.028 1.00 32.29 114 LEU B C 1
ATOM 1579 O O . LEU B 1 101 ? 25.609 24.100 70.460 1.00 38.93 114 LEU B O 1
ATOM 1584 N N . ILE B 1 102 ? 24.685 22.995 68.749 1.00 30.47 115 ILE B N 1
ATOM 1585 C CA . ILE B 1 102 ? 25.089 24.000 67.790 1.00 34.78 115 ILE B CA 1
ATOM 1586 C C . ILE B 1 102 ? 24.287 25.288 67.969 1.00 35.24 115 ILE B C 1
ATOM 1587 O O . ILE B 1 102 ? 24.864 26.376 68.014 1.00 40.32 115 ILE B O 1
ATOM 1592 N N . THR B 1 103 ? 22.968 25.162 68.101 1.00 33.71 116 THR B N 1
ATOM 1593 C CA . THR B 1 103 ? 22.110 26.324 68.319 1.00 33.81 116 THR B CA 1
ATOM 1594 C C . THR B 1 103 ? 22.516 27.051 69.593 1.00 43.00 116 THR B C 1
ATOM 1595 O O . THR B 1 103 ? 22.601 28.281 69.620 1.00 43.28 116 THR B O 1
ATOM 1599 N N . SER B 1 104 ? 22.776 26.273 70.640 1.00 43.05 117 SER B N 1
ATOM 1600 C CA . SER B 1 104 ? 23.179 26.814 71.936 1.00 47.60 117 SER B CA 1
ATOM 1601 C C . SER B 1 104 ? 24.488 27.580 71.812 1.00 49.97 117 SER B C 1
ATOM 1602 O O . SER B 1 104 ? 24.624 28.689 72.327 1.00 51.64 117 SER B O 1
ATOM 1605 N N . TYR B 1 105 ? 25.447 26.974 71.121 1.00 49.61 118 TYR B N 1
ATOM 1606 C CA . TYR B 1 105 ? 26.750 27.589 70.902 1.00 52.16 118 TYR B CA 1
ATOM 1607 C C . TYR B 1 105 ? 26.598 28.919 70.180 1.00 56.62 118 TYR B C 1
ATOM 1608 O O . TYR B 1 105 ? 27.259 29.902 70.521 1.00 50.89 118 TYR B O 1
ATOM 1617 N N . LEU B 1 106 ? 25.719 28.944 69.185 1.00 49.15 119 LEU B N 1
ATOM 1618 C CA . LEU B 1 106 ? 25.464 30.163 68.423 1.00 54.84 119 LEU B CA 1
ATOM 1619 C C . LEU B 1 106 ? 24.805 31.240 69.271 1.00 59.29 119 LEU B C 1
ATOM 1620 O O . LEU B 1 106 ? 25.029 32.429 69.061 1.00 64.09 119 LEU B O 1
ATOM 1625 N N . ALA B 1 107 ? 23.999 30.819 70.237 1.00 59.67 120 ALA B N 1
ATOM 1626 C CA . ALA B 1 107 ? 23.261 31.760 71.072 1.00 58.93 120 ALA B CA 1
ATOM 1627 C C . ALA B 1 107 ? 24.178 32.578 71.983 1.00 68.33 120 ALA B C 1
ATOM 1628 O O . ALA B 1 107 ? 23.783 33.633 72.486 1.00 72.35 120 ALA B O 1
ATOM 1630 N N . GLY B 1 108 ? 25.397 32.089 72.192 1.00 69.48 121 GLY B N 1
ATOM 1631 C CA . GLY B 1 108 ? 26.352 32.763 73.055 1.00 75.97 121 GLY B CA 1
ATOM 1632 C C . GLY B 1 108 ? 27.150 31.790 73.902 1.00 77.96 121 GLY B C 1
ATOM 1633 O O . GLY B 1 108 ? 27.691 30.809 73.386 1.00 76.32 121 GLY B O 1
ATOM 1634 N N . GLN C 1 3 ? 13.911 18.505 98.843 1.00 58.40 16 GLN C N 1
ATOM 1635 C CA . GLN C 1 3 ? 13.579 18.856 97.465 1.00 57.47 16 GLN C CA 1
ATOM 1636 C C . GLN C 1 3 ? 14.834 19.140 96.651 1.00 52.57 16 GLN C C 1
ATOM 1637 O O . GLN C 1 3 ? 15.595 20.064 96.943 1.00 49.19 16 GLN C O 1
ATOM 1643 N N . ARG C 1 4 ? 15.042 18.336 95.621 1.00 43.17 17 ARG C N 1
ATOM 1644 C CA . ARG C 1 4 ? 16.217 18.473 94.781 1.00 37.07 17 ARG C CA 1
ATOM 1645 C C . ARG C 1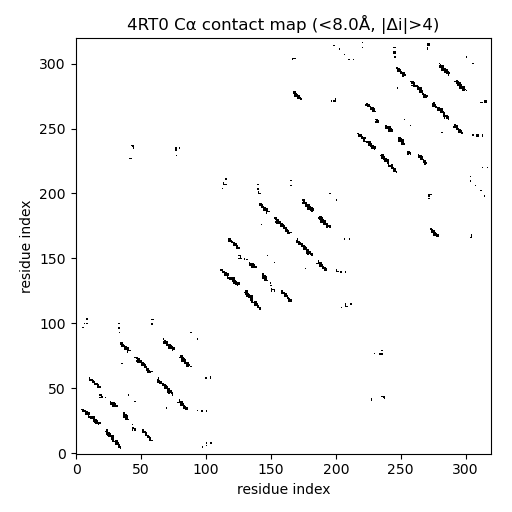 4 ? 15.951 19.481 93.674 1.00 39.23 17 ARG C C 1
ATOM 1646 O O . ARG C 1 4 ? 14.831 19.566 93.159 1.00 44.37 17 ARG C O 1
ATOM 1654 N N . GLN C 1 5 ? 16.978 20.246 93.322 1.00 33.17 18 GLN C N 1
ATOM 1655 C CA . GLN C 1 5 ? 16.851 21.307 92.320 1.00 37.75 18 GLN C CA 1
ATOM 1656 C C . GLN C 1 5 ? 16.930 20.749 90.900 1.00 36.43 18 GLN C C 1
ATOM 1657 O O . GLN C 1 5 ? 16.372 21.322 89.968 1.00 37.86 18 GLN C O 1
ATOM 1663 N N . PHE C 1 6 ? 17.610 19.616 90.749 1.00 32.87 19 PHE C N 1
ATOM 1664 C CA . PHE C 1 6 ? 17.806 19.000 89.437 1.00 36.03 19 PHE C CA 1
ATOM 1665 C C . PHE C 1 6 ? 17.430 17.525 89.488 1.00 35.25 19 PHE C C 1
ATOM 1666 O O . PHE C 1 6 ? 17.712 16.840 90.477 1.00 37.45 19 PHE C O 1
ATOM 1674 N N . ALA C 1 7 ? 16.818 17.036 88.416 1.00 35.78 20 ALA C N 1
ATOM 1675 C CA . ALA C 1 7 ? 16.432 15.638 88.324 1.00 39.00 20 ALA C CA 1
ATOM 1676 C C . ALA C 1 7 ? 17.684 14.784 88.265 1.00 33.21 20 ALA C C 1
ATOM 1677 O O . ALA C 1 7 ? 18.682 15.171 87.649 1.00 31.02 20 ALA C O 1
ATOM 1679 N N . ARG C 1 8 ? 17.628 13.618 88.899 1.00 32.83 21 ARG C N 1
ATOM 1680 C CA . ARG C 1 8 ? 18.768 12.701 88.893 1.00 31.72 21 ARG C CA 1
ATOM 1681 C C . ARG C 1 8 ? 18.452 11.453 88.100 1.00 36.13 21 ARG C C 1
ATOM 1682 O O . ARG C 1 8 ? 17.292 11.036 88.001 1.00 40.12 21 ARG C O 1
ATOM 1690 N N . VAL C 1 9 ? 19.491 10.854 87.534 1.00 32.17 22 VAL C N 1
ATOM 1691 C CA . VAL C 1 9 ? 19.314 9.634 86.771 1.00 32.41 22 VAL C CA 1
ATOM 1692 C C . VAL C 1 9 ? 20.538 8.746 86.926 1.00 30.98 22 VAL C C 1
ATOM 1693 O O . VAL C 1 9 ? 21.655 9.231 87.087 1.00 32.42 22 VAL C O 1
ATOM 1697 N N . LYS C 1 10 ? 20.312 7.439 86.898 1.00 35.39 23 LYS C N 1
ATOM 1698 C CA . LYS C 1 10 ? 21.400 6.483 86.903 1.00 39.11 23 LYS C CA 1
ATOM 1699 C C . LYS C 1 10 ? 21.747 6.187 85.461 1.00 44.77 23 LYS C C 1
ATOM 1700 O O . LYS C 1 10 ? 21.149 5.322 84.835 1.00 51.16 23 LYS C O 1
ATOM 1704 N N . LEU C 1 11 ? 22.684 6.943 84.913 1.00 53.21 24 LEU C N 1
ATOM 1705 C CA . LEU C 1 11 ? 23.184 6.634 83.589 1.00 58.62 24 LEU C CA 1
ATOM 1706 C C . LEU C 1 11 ? 24.655 6.312 83.696 1.00 60.50 24 LEU C C 1
ATOM 1707 O O . LEU C 1 11 ? 25.384 7.005 84.403 1.00 57.34 24 LEU C O 1
ATOM 1712 N N . PRO C 1 12 ? 25.082 5.238 83.017 1.00 59.96 25 PRO C N 1
ATOM 1713 C CA . PRO C 1 12 ? 26.475 4.794 82.940 1.00 57.03 25 PRO C CA 1
ATOM 1714 C C . PRO C 1 12 ? 27.407 5.979 82.724 1.00 53.22 25 PRO C C 1
ATOM 1715 O O . PRO C 1 12 ? 27.334 6.664 81.701 1.00 47.63 25 PRO C O 1
ATOM 1719 N N . ALA C 1 13 ? 28.258 6.223 83.713 1.00 46.17 26 ALA C N 1
ATOM 1720 C CA . ALA C 1 13 ? 29.098 7.409 83.748 1.00 39.75 26 ALA C CA 1
ATOM 1721 C C . ALA C 1 13 ? 30.224 7.195 84.758 1.00 36.08 26 ALA C C 1
ATOM 1722 O O . ALA C 1 13 ? 30.093 6.395 85.685 1.00 42.82 26 ALA C O 1
ATOM 1724 N N . ARG C 1 14 ? 31.340 7.889 84.561 1.00 31.89 27 ARG C N 1
ATOM 1725 C CA . ARG C 1 14 ? 32.488 7.752 85.443 1.00 36.35 27 ARG C CA 1
ATOM 1726 C C . ARG C 1 14 ? 33.027 9.134 85.800 1.00 42.19 27 ARG C C 1
ATOM 1727 O O . ARG C 1 14 ? 32.899 10.078 85.023 1.00 36.85 27 ARG C O 1
ATOM 1735 N N . ILE C 1 15 ? 33.603 9.256 86.991 1.00 32.26 28 ILE C N 1
ATOM 1736 C CA . ILE C 1 15 ? 34.380 10.437 87.346 1.00 28.23 28 ILE C CA 1
ATOM 1737 C C . ILE C 1 15 ? 35.825 10.007 87.566 1.00 33.14 28 ILE C C 1
ATOM 1738 O O . ILE C 1 15 ? 36.094 8.994 88.214 1.00 41.25 28 ILE C O 1
ATOM 1743 N N . ARG C 1 16 ? 36.758 10.766 87.005 1.00 36.77 29 ARG C N 1
ATOM 1744 C CA . ARG C 1 16 ? 38.175 10.502 87.195 1.00 35.67 29 ARG C CA 1
ATOM 1745 C C . ARG C 1 16 ? 38.809 11.735 87.816 1.00 37.25 29 ARG C C 1
ATOM 1746 O O . ARG C 1 16 ? 38.669 12.838 87.301 1.00 45.10 29 ARG C O 1
ATOM 1754 N N . TYR C 1 17 ? 39.470 11.554 88.955 1.00 38.41 30 TYR C N 1
ATOM 1755 C CA . TYR C 1 17 ? 40.111 12.667 89.635 1.00 39.72 30 TYR C CA 1
ATOM 1756 C C . TYR C 1 17 ? 41.270 12.114 90.443 1.00 41.05 30 TYR C C 1
ATOM 1757 O O . TYR C 1 17 ? 41.408 10.893 90.591 1.00 40.19 30 TYR C O 1
ATOM 1766 N N . ILE C 1 18 ? 42.116 13.005 90.944 1.00 38.91 31 ILE C N 1
ATOM 1767 C CA . ILE C 1 18 ? 43.206 12.585 91.804 1.00 38.31 31 ILE C CA 1
ATOM 1768 C C . ILE C 1 18 ? 42.787 12.806 93.260 1.00 46.15 31 ILE C C 1
ATOM 1769 O O . ILE C 1 18 ? 42.446 13.925 93.648 1.00 42.55 31 ILE C O 1
ATOM 1774 N N . GLY C 1 19 ? 42.793 11.735 94.049 1.00 49.54 32 GLY C N 1
ATOM 1775 C CA . GLY C 1 19 ? 42.315 11.787 95.425 1.00 49.65 32 GLY C CA 1
ATOM 1776 C C . GLY C 1 19 ? 43.278 12.399 96.430 1.00 54.58 32 GLY C C 1
ATOM 1777 O O . GLY C 1 19 ? 44.393 12.790 96.082 1.00 52.96 32 GLY C O 1
ATOM 1778 N N . ALA C 1 20 ? 42.835 12.480 97.683 1.00 50.24 33 ALA C N 1
ATOM 1779 C CA . ALA C 1 20 ? 43.623 13.090 98.755 1.00 58.05 33 ALA C CA 1
ATOM 1780 C C . ALA C 1 20 ? 44.934 12.354 99.012 1.00 56.80 33 ALA C C 1
ATOM 1781 O O . ALA C 1 20 ? 45.936 12.973 99.361 1.00 61.95 33 ALA C O 1
ATOM 1783 N N . ASN C 1 21 ? 44.930 11.037 98.834 1.00 58.19 34 ASN C N 1
ATOM 1784 C CA . ASN C 1 21 ? 46.151 10.243 98.969 1.00 57.57 34 ASN C CA 1
ATOM 1785 C C . ASN C 1 21 ? 47.059 10.349 97.743 1.00 63.92 34 ASN C C 1
ATOM 1786 O O . ASN C 1 21 ? 47.938 9.507 97.540 1.00 66.97 34 ASN C O 1
ATOM 1788 N N . ARG C 1 22 ? 46.832 11.380 96.931 1.00 67.00 35 ARG C N 1
ATOM 1789 C CA . ARG C 1 22 ? 47.619 11.632 95.720 1.00 71.91 35 ARG C CA 1
ATOM 1790 C C . ARG C 1 22 ? 47.509 10.507 94.685 1.00 69.78 35 ARG C C 1
ATOM 1791 O O . ARG C 1 22 ? 48.368 10.371 93.814 1.00 71.47 35 ARG C O 1
ATOM 1793 N N . GLU C 1 23 ? 46.444 9.715 94.777 1.00 55.27 36 GLU C N 1
ATOM 1794 C CA . GLU C 1 23 ? 46.223 8.607 93.855 1.00 60.87 36 GLU C CA 1
ATOM 1795 C C . GLU C 1 23 ? 45.057 8.889 92.904 1.00 58.60 36 GLU C C 1
ATOM 1796 O O . GLU C 1 23 ? 44.164 9.677 93.210 1.00 52.80 36 GLU C O 1
ATOM 1798 N N . GLY C 1 24 ? 45.070 8.237 91.748 1.00 53.36 37 GLY C N 1
ATOM 1799 C CA . GLY C 1 24 ? 44.018 8.418 90.764 1.00 50.52 37 GLY C CA 1
ATOM 1800 C C . GLY C 1 24 ? 42.779 7.602 91.077 1.00 57.21 37 GLY C C 1
ATOM 1801 O O . GLY C 1 24 ? 42.879 6.453 91.508 1.00 65.10 37 GLY C O 1
ATOM 1802 N N . VAL C 1 25 ? 41.609 8.197 90.857 1.00 43.25 38 VAL C N 1
ATOM 1803 C CA . VAL C 1 25 ? 40.336 7.539 91.127 1.00 43.42 38 VAL C CA 1
ATOM 1804 C C . VAL C 1 25 ? 39.545 7.406 89.828 1.00 44.88 38 VAL C C 1
ATOM 1805 O O . VAL C 1 25 ? 39.518 8.337 89.028 1.00 42.52 38 VAL C O 1
ATOM 1809 N N . ASP C 1 26 ? 38.916 6.249 89.623 1.00 46.47 39 ASP C N 1
ATOM 1810 C CA . ASP C 1 26 ? 38.115 5.982 88.423 1.00 54.09 39 ASP C CA 1
ATOM 1811 C C . ASP C 1 26 ? 36.794 5.334 88.825 1.00 51.86 39 ASP C C 1
ATOM 1812 O O . ASP C 1 26 ? 36.629 4.117 88.744 1.00 55.65 39 ASP C O 1
ATOM 1817 N N . ALA C 1 27 ? 35.848 6.156 89.254 1.00 38.31 40 ALA C N 1
ATOM 1818 C CA . ALA C 1 27 ? 34.655 5.627 89.893 1.00 43.25 40 ALA C CA 1
ATOM 1819 C C . ALA C 1 27 ? 33.434 5.760 89.006 1.00 41.66 40 ALA C C 1
ATOM 1820 O O . ALA C 1 27 ? 33.166 6.837 88.474 1.00 37.20 40 ALA C O 1
ATOM 1822 N N . ARG C 1 28 ? 32.703 4.657 88.850 1.00 42.96 41 ARG C N 1
ATOM 1823 C CA . ARG C 1 28 ? 31.400 4.680 88.199 1.00 42.69 41 ARG C CA 1
ATOM 1824 C C . ARG C 1 28 ? 30.447 5.526 89.043 1.00 35.93 41 ARG C C 1
ATOM 1825 O O . ARG C 1 28 ? 30.498 5.488 90.270 1.00 41.59 41 ARG C O 1
ATOM 1828 N N . LEU C 1 29 ? 29.577 6.290 88.390 1.00 31.57 42 LEU C N 1
ATOM 1829 C CA . LEU C 1 29 ? 28.628 7.125 89.107 1.00 30.04 42 LEU C CA 1
ATOM 1830 C C . LEU C 1 29 ? 27.413 6.334 89.568 1.00 34.85 42 LEU C C 1
ATOM 1831 O O . LEU C 1 29 ? 26.888 5.494 88.834 1.00 31.57 42 LEU C O 1
ATOM 1836 N N . LEU C 1 30 ? 26.964 6.615 90.787 1.00 32.21 43 LEU C N 1
ATOM 1837 C CA . LEU C 1 30 ? 25.717 6.051 91.284 1.00 35.86 43 LEU C CA 1
ATOM 1838 C C . LEU C 1 30 ? 24.549 6.768 90.614 1.00 33.84 43 LEU C C 1
ATOM 1839 O O . LEU C 1 30 ? 23.553 6.156 90.233 1.00 36.74 43 LEU C O 1
ATOM 1844 N N . ASP C 1 31 ? 24.682 8.081 90.488 1.00 28.50 44 ASP C N 1
ATOM 1845 C CA . ASP C 1 31 ? 23.690 8.899 89.814 1.00 29.60 44 ASP C CA 1
ATOM 1846 C C . ASP C 1 31 ? 24.317 10.233 89.406 1.00 32.52 44 ASP C C 1
ATOM 1847 O O . ASP C 1 31 ? 25.422 10.576 89.848 1.00 27.92 44 ASP C O 1
ATOM 1852 N N . LEU C 1 32 ? 23.623 10.955 88.531 1.00 28.79 45 LEU C N 1
ATOM 1853 C CA . LEU C 1 32 ? 24.109 12.207 87.972 1.00 26.40 45 LEU C CA 1
ATOM 1854 C C . LEU C 1 32 ? 22.931 13.161 87.832 1.00 29.93 45 LEU C C 1
ATOM 1855 O O . LEU C 1 32 ? 21.808 12.726 87.571 1.00 33.22 45 LEU C O 1
ATOM 1860 N N . SER C 1 33 ? 23.183 14.453 88.012 1.00 26.10 46 SER C N 1
ATOM 1861 C CA . SER C 1 33 ? 22.191 15.482 87.728 1.00 26.70 46 SER C CA 1
ATOM 1862 C C . SER C 1 33 ? 22.947 16.688 87.190 1.00 26.33 46 SER C C 1
ATOM 1863 O O . SER C 1 33 ? 24.172 16.674 87.160 1.00 25.62 46 SER C O 1
ATOM 1866 N N . ALA C 1 34 ? 22.234 17.728 86.769 1.00 27.09 47 ALA C N 1
ATOM 1867 C CA . ALA C 1 34 ? 22.922 18.935 86.324 1.00 28.25 47 ALA C CA 1
ATOM 1868 C C . ALA C 1 34 ? 23.610 19.666 87.486 1.00 30.47 47 ALA C C 1
ATOM 1869 O O . ALA C 1 34 ? 24.412 20.575 87.265 1.00 28.84 47 ALA C O 1
ATOM 1871 N N . GLY C 1 35 ? 23.312 19.256 88.718 1.00 33.28 48 GLY C N 1
ATOM 1872 C CA . GLY C 1 35 ? 23.914 19.876 89.893 1.00 25.97 48 GLY C CA 1
ATOM 1873 C C . GLY C 1 35 ? 25.103 19.138 90.486 1.00 25.06 48 GLY C C 1
ATOM 1874 O O . GLY C 1 35 ? 25.929 19.729 91.208 1.00 27.80 48 GLY C O 1
ATOM 1875 N N . GLY C 1 36 ? 25.181 17.838 90.228 1.00 24.91 49 GLY C N 1
ATOM 1876 C CA . GLY C 1 36 ? 26.260 17.033 90.778 1.00 24.50 49 GLY C CA 1
ATOM 1877 C C . GLY C 1 36 ? 26.091 15.542 90.553 1.00 27.87 49 GLY C C 1
ATOM 1878 O O . GLY C 1 36 ? 25.424 15.113 89.604 1.00 28.31 49 GLY C O 1
ATOM 1879 N N . PHE C 1 37 ? 26.704 14.751 91.429 1.00 24.66 50 PHE C N 1
ATOM 1880 C CA . PHE C 1 37 ? 26.740 13.305 91.257 1.00 24.72 50 PHE C CA 1
ATOM 1881 C C . PHE C 1 37 ? 27.085 12.598 92.553 1.00 25.19 50 PHE C C 1
ATOM 1882 O O . PHE C 1 37 ? 27.381 13.230 93.577 1.00 25.77 50 PHE C O 1
ATOM 1890 N N . ALA C 1 38 ? 27.028 11.276 92.510 1.00 25.86 51 ALA C N 1
ATOM 1891 C CA . ALA C 1 38 ? 27.419 10.462 93.651 1.00 28.34 51 ALA C CA 1
ATOM 1892 C C . ALA C 1 38 ? 28.205 9.269 93.162 1.00 33.29 51 ALA C C 1
ATOM 1893 O O . ALA C 1 38 ? 27.974 8.784 92.068 1.00 31.57 51 ALA C O 1
ATOM 1895 N N . PHE C 1 39 ? 29.123 8.782 93.989 1.00 34.42 52 PHE C N 1
ATOM 1896 C CA . PHE C 1 39 ? 29.857 7.563 93.674 1.00 29.26 52 PHE C CA 1
ATOM 1897 C C . PHE C 1 39 ? 30.242 6.908 94.986 1.00 37.91 52 PHE C C 1
ATOM 1898 O O . PHE C 1 39 ? 30.137 7.530 96.035 1.00 32.62 52 PHE C O 1
ATOM 1906 N N . THR C 1 40 ? 30.673 5.651 94.929 1.00 39.95 53 THR C N 1
ATOM 1907 C CA . THR C 1 40 ? 31.165 4.965 96.124 1.00 41.57 53 THR C CA 1
ATOM 1908 C C . THR C 1 40 ? 32.678 5.117 96.248 1.00 38.94 53 THR C C 1
ATOM 1909 O O . THR C 1 40 ? 33.424 4.764 95.333 1.00 42.70 53 THR C O 1
ATOM 1913 N N . ALA C 1 41 ? 33.128 5.642 97.381 1.00 43.41 54 ALA C N 1
ATOM 1914 C CA . ALA C 1 41 ? 34.553 5.841 97.602 1.00 48.70 54 ALA C CA 1
ATOM 1915 C C . ALA C 1 41 ? 35.240 4.510 97.849 1.00 55.42 54 ALA C C 1
ATOM 1916 O O . ALA C 1 41 ? 34.588 3.499 98.115 1.00 47.93 54 ALA C O 1
ATOM 1918 N N . SER C 1 42 ? 36.563 4.516 97.755 1.00 58.94 55 SER C N 1
ATOM 1919 C CA . SER C 1 42 ? 37.355 3.369 98.172 1.00 62.39 55 SER C CA 1
ATOM 1920 C C . SER C 1 42 ? 37.607 3.490 99.668 1.00 67.33 55 SER C C 1
ATOM 1921 O O . SER C 1 42 ? 36.860 4.167 100.377 1.00 61.11 55 SER C O 1
ATOM 1924 N N . GLY C 1 43 ? 38.662 2.840 100.148 1.00 71.08 56 GLY C N 1
ATOM 1925 C CA . GLY C 1 43 ? 39.060 2.981 101.535 1.00 69.75 56 GLY C CA 1
ATOM 1926 C C . GLY C 1 43 ? 39.867 4.250 101.737 1.00 67.35 56 GLY C C 1
ATOM 1927 O O . GLY C 1 43 ? 40.086 4.686 102.870 1.00 66.73 56 GLY C O 1
ATOM 1928 N N . ALA C 1 44 ? 40.312 4.840 100.628 1.00 61.44 57 ALA C N 1
ATOM 1929 C CA . ALA C 1 44 ? 41.112 6.061 100.660 1.00 57.05 57 ALA C CA 1
ATOM 1930 C C . ALA C 1 44 ? 40.322 7.198 101.298 1.00 56.58 57 ALA C C 1
ATOM 1931 O O . ALA C 1 44 ? 39.115 7.320 101.075 1.00 57.23 57 ALA C O 1
ATOM 1933 N N . PRO C 1 45 ? 41.002 8.036 102.094 1.00 50.34 58 PRO C N 1
ATOM 1934 C CA . PRO C 1 45 ? 40.314 9.096 102.841 1.00 47.40 58 PRO C CA 1
ATOM 1935 C C . PRO C 1 45 ? 39.713 10.169 101.939 1.00 45.23 58 PRO C C 1
ATOM 1936 O O . PRO C 1 45 ? 40.314 10.585 100.945 1.00 49.40 58 PRO C O 1
ATOM 1940 N N . ILE C 1 46 ? 38.506 10.597 102.287 1.00 40.50 59 ILE C N 1
ATOM 1941 C CA . ILE C 1 46 ? 37.839 11.675 101.580 1.00 37.47 59 ILE C CA 1
ATOM 1942 C C . ILE C 1 46 ? 36.886 12.346 102.567 1.00 39.97 59 ILE C C 1
ATOM 1943 O O . ILE C 1 46 ? 36.267 11.673 103.394 1.00 39.18 59 ILE C O 1
ATOM 1948 N N . GLN C 1 47 ? 36.796 13.670 102.503 1.00 33.39 60 GLN C N 1
ATOM 1949 C CA . GLN C 1 47 ? 36.063 14.435 103.505 1.00 31.47 60 GLN C CA 1
ATOM 1950 C C . GLN C 1 47 ? 35.015 15.362 102.898 1.00 30.19 60 GLN C C 1
ATOM 1951 O O . GLN C 1 47 ? 35.222 15.914 101.821 1.00 30.78 60 GLN C O 1
ATOM 1957 N N . PRO C 1 48 ? 33.884 15.552 103.608 1.00 28.20 61 PRO C N 1
ATOM 1958 C CA . PRO C 1 48 ? 32.923 16.576 103.194 1.00 30.14 61 PRO C CA 1
ATOM 1959 C C . PRO C 1 48 ? 33.667 17.904 103.058 1.00 28.71 61 PRO C C 1
ATOM 1960 O O . PRO C 1 48 ? 34.600 18.159 103.827 1.00 26.95 61 PRO C O 1
ATOM 1964 N N . GLY C 1 49 ? 33.304 18.697 102.054 1.00 27.44 62 GLY C N 1
ATOM 1965 C CA . GLY C 1 49 ? 33.991 19.945 101.770 1.00 27.43 62 GLY C CA 1
ATOM 1966 C C . GLY C 1 49 ? 35.266 19.877 100.939 1.00 30.35 62 GLY C C 1
ATOM 1967 O O . GLY C 1 49 ? 35.773 20.917 100.528 1.00 34.16 62 GLY C O 1
ATOM 1968 N N . ASP C 1 50 ? 35.813 18.684 100.716 1.00 28.00 63 ASP C N 1
ATOM 1969 C CA . ASP C 1 50 ? 36.965 18.560 99.825 1.00 31.13 63 ASP C CA 1
ATOM 1970 C C . ASP C 1 50 ? 36.630 19.105 98.433 1.00 29.61 63 ASP C C 1
ATOM 1971 O O . ASP C 1 50 ? 35.507 18.971 97.965 1.00 30.44 63 ASP C O 1
ATOM 1976 N N . LEU C 1 51 ? 37.608 19.720 97.781 1.00 32.10 64 LEU C N 1
ATOM 1977 C CA . LEU C 1 51 ? 37.437 20.183 96.407 1.00 32.21 64 LEU C CA 1
ATOM 1978 C C . LEU C 1 51 ? 38.346 19.380 95.497 1.00 33.85 64 LEU C C 1
ATOM 1979 O O . LEU C 1 51 ? 39.524 19.181 95.795 1.00 37.76 64 LEU C O 1
ATOM 1984 N N . TYR C 1 52 ? 37.798 18.913 94.387 1.00 33.91 65 TYR C N 1
ATOM 1985 C CA . TYR C 1 52 ? 38.581 18.172 93.421 1.00 35.46 65 TYR C CA 1
ATOM 1986 C C . TYR C 1 52 ? 38.302 18.705 92.031 1.00 35.78 65 TYR C C 1
ATOM 1987 O O . TYR C 1 52 ? 37.250 19.288 91.776 1.00 38.29 65 TYR C O 1
ATOM 1996 N N . LYS C 1 53 ? 39.269 18.526 91.143 1.00 38.74 66 LYS C N 1
ATOM 1997 C CA . LYS C 1 53 ? 39.068 18.800 89.733 1.00 39.09 66 LYS C CA 1
ATOM 1998 C C . LYS C 1 53 ? 39.116 17.447 89.053 1.00 43.12 66 LYS C C 1
ATOM 1999 O O . LYS C 1 53 ? 40.037 16.669 89.275 1.00 46.60 66 LYS C O 1
ATOM 2002 N N . GLY C 1 54 ? 38.118 17.144 88.238 1.00 44.24 67 GLY C N 1
ATOM 2003 C CA . GLY C 1 54 ? 38.090 15.849 87.597 1.00 39.75 67 GLY C CA 1
ATOM 2004 C C . GLY C 1 54 ? 37.528 15.868 86.198 1.00 40.25 67 GLY C C 1
ATOM 2005 O O . GLY C 1 54 ? 37.051 16.896 85.716 1.00 39.08 67 GLY C O 1
ATOM 2006 N N . LYS C 1 55 ? 37.612 14.718 85.544 1.00 40.03 68 LYS C N 1
ATOM 2007 C CA . LYS C 1 55 ? 37.004 14.532 84.236 1.00 39.68 68 LYS C CA 1
ATOM 2008 C C . LYS C 1 55 ? 35.808 13.625 84.389 1.00 43.46 68 LYS C C 1
ATOM 2009 O O . LYS C 1 55 ? 35.936 12.499 84.875 1.00 43.89 68 LYS C O 1
ATOM 2023 N N . LEU C 1 57 ? 32.770 11.516 82.480 1.00 38.67 70 LEU C N 1
ATOM 2024 C CA . LEU C 1 57 ? 32.533 10.893 81.190 1.00 35.79 70 LEU C CA 1
ATOM 2025 C C . LEU C 1 57 ? 31.214 10.145 81.208 1.00 42.28 70 LEU C C 1
ATOM 2026 O O . LEU C 1 57 ? 30.919 9.404 82.147 1.00 39.50 70 LEU C O 1
ATOM 2031 N N . PHE C 1 58 ? 30.408 10.352 80.175 1.00 34.03 71 PHE C N 1
ATOM 2032 C CA . PHE C 1 58 ? 29.191 9.584 80.010 1.00 33.25 71 PHE C CA 1
ATOM 2033 C C . PHE C 1 58 ? 28.825 9.551 78.541 1.00 33.90 71 PHE C C 1
ATOM 2034 O O . PHE C 1 58 ? 29.381 10.290 77.740 1.00 35.28 71 PHE C O 1
ATOM 2042 N N . GLN C 1 59 ? 27.895 8.675 78.198 1.00 34.75 72 GLN C N 1
ATOM 2043 C CA . GLN C 1 59 ? 27.457 8.540 76.830 1.00 34.42 72 GLN C CA 1
ATOM 2044 C C . GLN C 1 59 ? 25.947 8.705 76.813 1.00 40.85 72 GLN C C 1
ATOM 2045 O O . GLN C 1 59 ? 25.253 8.156 77.664 1.00 38.07 72 GLN C O 1
ATOM 2051 N N . VAL C 1 60 ? 25.443 9.491 75.868 1.00 33.23 73 VAL C N 1
ATOM 2052 C CA . VAL C 1 60 ? 24.006 9.685 75.702 1.00 32.62 73 VAL C CA 1
ATOM 2053 C C . VAL C 1 60 ? 23.751 9.751 74.210 1.00 33.67 73 VAL C C 1
ATOM 2054 O O . VAL C 1 60 ? 24.428 10.499 73.517 1.00 34.53 73 VAL C O 1
ATOM 2058 N N . ASP C 1 61 ? 22.791 8.966 73.731 1.00 33.96 74 ASP C N 1
ATOM 2059 C CA . ASP C 1 61 ? 22.396 8.994 72.322 1.00 37.44 74 ASP C CA 1
ATOM 2060 C C . ASP C 1 61 ? 23.565 8.681 71.396 1.00 40.94 74 ASP C C 1
ATOM 2061 O O . ASP C 1 61 ? 23.688 9.285 70.319 1.00 38.42 74 ASP C O 1
ATOM 2066 N N . SER C 1 62 ? 24.407 7.742 71.833 1.00 39.46 75 SER C N 1
ATOM 2067 C CA . SER C 1 62 ? 25.607 7.296 71.108 1.00 40.49 75 SER C CA 1
ATOM 2068 C C . SER C 1 62 ? 26.736 8.323 71.091 1.00 42.81 75 SER C C 1
ATOM 2069 O O . SER C 1 62 ? 27.777 8.115 70.457 1.00 41.56 75 SER C O 1
ATOM 2072 N N . ILE C 1 63 ? 26.546 9.422 71.807 1.00 38.03 76 ILE C N 1
ATOM 2073 C CA . ILE C 1 63 ? 27.562 10.453 71.846 1.00 38.16 76 ILE C CA 1
ATOM 2074 C C . ILE C 1 63 ? 28.341 10.352 73.144 1.00 36.38 76 ILE C C 1
ATOM 2075 O O . ILE C 1 63 ? 27.752 10.271 74.226 1.00 34.11 76 ILE C O 1
ATOM 2080 N N . SER C 1 64 ? 29.664 10.315 73.042 1.00 37.76 77 SER C N 1
ATOM 2081 C CA . SER C 1 64 ? 30.496 10.314 74.236 1.00 36.64 77 SER C CA 1
ATOM 2082 C C . SER C 1 64 ? 30.842 11.734 74.623 1.00 36.97 77 SER C C 1
ATOM 2083 O O . SER C 1 64 ? 31.258 12.537 73.795 1.00 39.46 77 SER C O 1
ATOM 2086 N N . PHE C 1 65 ? 30.657 12.027 75.905 1.00 34.75 78 PHE C N 1
ATOM 2087 C CA . PHE C 1 65 ? 30.840 13.362 76.440 1.00 34.84 78 PHE C CA 1
ATOM 2088 C C . PHE C 1 65 ? 31.934 13.320 77.491 1.00 34.42 78 PHE C C 1
ATOM 2089 O O . PHE C 1 65 ? 32.006 12.382 78.285 1.00 36.22 78 PHE C O 1
ATOM 2097 N N . SER C 1 66 ? 32.774 14.345 77.485 1.00 38.34 79 SER C N 1
ATOM 2098 C CA . SER C 1 66 ? 33.849 14.468 78.453 1.00 46.20 79 SER C CA 1
ATOM 2099 C C . SER C 1 66 ? 33.903 15.913 78.925 1.00 36.78 79 SER C C 1
ATOM 2100 O O . SER C 1 66 ? 34.013 16.832 78.121 1.00 42.98 79 SER C O 1
ATOM 2103 N N . LEU C 1 67 ? 33.816 16.125 80.229 1.00 46.59 80 LEU C N 1
ATOM 2104 C CA . LEU C 1 67 ? 33.852 17.480 80.757 1.00 51.28 80 LEU C CA 1
ATOM 2105 C C . LEU C 1 67 ? 34.771 17.546 81.967 1.00 34.78 80 LEU C C 1
ATOM 2106 O O . LEU C 1 67 ? 34.599 16.773 82.895 1.00 35.21 80 LEU C O 1
ATOM 2111 N N . GLU C 1 68 ? 35.746 18.453 81.930 1.00 44.21 81 GLU C N 1
ATOM 2112 C CA . GLU C 1 68 ? 36.572 18.744 83.091 1.00 53.71 81 GLU C CA 1
ATOM 2113 C C . GLU C 1 68 ? 35.758 19.603 84.046 1.00 46.45 81 GLU C C 1
ATOM 2114 O O . GLU C 1 68 ? 35.189 20.628 83.662 1.00 37.65 81 GLU C O 1
ATOM 2120 N N . VAL C 1 69 ? 35.676 19.178 85.294 1.00 33.06 82 VAL C N 1
ATOM 2121 C CA . VAL C 1 69 ? 34.841 19.901 86.215 1.00 40.08 82 VAL C CA 1
ATOM 2122 C C . VAL C 1 69 ? 35.459 19.938 87.608 1.00 36.81 82 VAL C C 1
ATOM 2123 O O . VAL C 1 69 ? 36.152 19.009 88.015 1.00 39.84 82 VAL C O 1
ATOM 2127 N N . GLU C 1 70 ? 35.225 21.037 88.316 1.00 34.35 83 GLU C N 1
ATOM 2128 C CA . GLU C 1 70 ? 35.554 21.125 89.731 1.00 33.53 83 GLU C CA 1
ATOM 2129 C C . GLU C 1 70 ? 34.336 20.681 90.528 1.00 30.32 83 GLU C C 1
ATOM 2130 O O . GLU C 1 70 ? 33.201 20.979 90.165 1.00 34.22 83 GLU C O 1
ATOM 2133 N N . PHE C 1 71 ? 34.549 19.941 91.603 1.00 28.89 84 PHE C N 1
ATOM 2134 C CA . PHE C 1 71 ? 33.411 19.605 92.427 1.00 23.13 84 PHE C CA 1
ATOM 2135 C C . PHE C 1 71 ? 33.749 19.702 93.888 1.00 27.45 84 PHE C C 1
ATOM 2136 O O . PHE C 1 71 ? 34.916 19.590 94.277 1.00 30.37 84 PHE C O 1
ATOM 2144 N N . GLN C 1 72 ? 32.712 19.947 94.677 1.00 26.29 85 GLN C N 1
ATOM 2145 C CA . GLN C 1 72 ? 32.837 20.001 96.125 1.00 25.58 85 GLN C CA 1
ATOM 2146 C C . GLN C 1 72 ? 32.111 18.801 96.706 1.00 24.65 85 GLN C C 1
ATOM 2147 O O . GLN C 1 72 ? 30.974 18.512 96.336 1.00 22.98 85 GLN C O 1
ATOM 2153 N N . VAL C 1 73 ? 32.770 18.093 97.613 1.00 23.56 86 VAL C N 1
ATOM 2154 C CA . VAL C 1 73 ? 32.117 16.985 98.288 1.00 24.74 86 VAL C CA 1
ATOM 2155 C C . VAL C 1 73 ? 31.138 17.584 99.295 1.00 27.24 86 VAL C C 1
ATOM 2156 O O . VAL C 1 73 ? 31.508 18.446 100.085 1.00 27.65 86 VAL C O 1
ATOM 2160 N N . ARG C 1 74 ? 29.887 17.142 99.235 1.00 21.96 87 ARG C N 1
ATOM 2161 C CA . ARG C 1 74 ? 28.824 17.685 100.075 1.00 21.15 87 ARG C CA 1
ATOM 2162 C C . ARG C 1 74 ? 28.519 16.752 101.238 1.00 24.11 87 ARG C C 1
ATOM 2163 O O . ARG C 1 74 ? 27.940 17.169 102.235 1.00 27.04 87 ARG C O 1
ATOM 2171 N N . SER C 1 75 ? 28.893 15.485 101.088 1.00 24.44 88 SER C N 1
ATOM 2172 C CA . SER C 1 75 ? 28.634 14.468 102.103 1.00 25.47 88 SER C CA 1
ATOM 2173 C C . SER C 1 75 ? 29.467 13.223 101.848 1.00 27.26 88 SER C C 1
ATOM 2174 O O . SER C 1 75 ? 29.777 12.888 100.697 1.00 25.89 88 SER C O 1
ATOM 2177 N N . VAL C 1 76 ? 29.848 12.564 102.939 1.00 24.83 89 VAL C N 1
ATOM 2178 C CA . VAL C 1 76 ? 30.516 11.271 102.892 1.00 29.34 89 VAL C CA 1
ATOM 2179 C C . VAL C 1 76 ? 29.911 10.379 103.969 1.00 33.93 89 VAL C C 1
ATOM 2180 O O . VAL C 1 76 ? 30.061 10.659 105.158 1.00 35.37 89 VAL C O 1
ATOM 2184 N N . ASP C 1 77 ? 29.238 9.307 103.561 1.00 34.41 90 ASP C N 1
ATOM 2185 C CA . ASP C 1 77 ? 28.714 8.334 104.519 1.00 36.13 90 ASP C CA 1
ATOM 2186 C C . ASP C 1 77 ? 29.762 7.257 104.779 1.00 42.26 90 ASP C C 1
ATOM 2187 O O . ASP C 1 77 ? 29.951 6.368 103.958 1.00 44.38 90 ASP C O 1
ATOM 2192 N N . PRO C 1 78 ? 30.430 7.320 105.940 1.00 46.05 91 PRO C N 1
ATOM 2193 C CA . PRO C 1 78 ? 31.563 6.431 106.226 1.00 46.16 91 PRO C CA 1
ATOM 2194 C C . PRO C 1 78 ? 31.155 4.965 106.203 1.00 59.12 91 PRO C C 1
ATOM 2195 O O . PRO C 1 78 ? 31.984 4.098 105.924 1.00 67.53 91 PRO C O 1
ATOM 2199 N N . ALA C 1 79 ? 29.884 4.701 106.489 1.00 59.51 92 ALA C N 1
ATOM 2200 C CA . ALA C 1 79 ? 29.363 3.341 106.496 1.00 68.48 92 ALA C CA 1
ATOM 2201 C C . ALA C 1 79 ? 29.254 2.792 105.078 1.00 66.51 92 ALA C C 1
ATOM 2202 O O . ALA C 1 79 ? 29.802 1.733 104.763 1.00 67.78 92 ALA C O 1
ATOM 2204 N N . SER C 1 80 ? 28.550 3.527 104.224 1.00 59.39 93 SER C N 1
ATOM 2205 C CA . SER C 1 80 ? 28.270 3.072 102.868 1.00 53.74 93 SER C CA 1
ATOM 2206 C C . SER C 1 80 ? 29.350 3.485 101.880 1.00 51.50 93 SER C C 1
ATOM 2207 O O . SER C 1 80 ? 29.341 3.035 100.734 1.00 53.82 93 SER C O 1
ATOM 2210 N N . ARG C 1 81 ? 30.258 4.356 102.318 1.00 42.92 94 ARG C N 1
ATOM 2211 C CA . ARG C 1 81 ? 31.272 4.947 101.439 1.00 49.17 94 ARG C CA 1
ATOM 2212 C C . ARG C 1 81 ? 30.657 5.754 100.285 1.00 43.82 94 ARG C C 1
ATOM 2213 O O . ARG C 1 81 ? 31.338 6.059 99.306 1.00 43.32 94 ARG C O 1
ATOM 2221 N N . ARG C 1 82 ? 29.378 6.107 100.401 1.00 39.45 95 ARG C N 1
ATOM 2222 C CA . ARG C 1 82 ? 28.740 6.951 99.388 1.00 38.65 95 ARG C CA 1
ATOM 2223 C C . ARG C 1 82 ? 29.145 8.409 99.546 1.00 38.98 95 ARG C C 1
ATOM 2224 O O . ARG C 1 82 ? 28.981 9.008 100.620 1.00 29.57 95 ARG C O 1
ATOM 2232 N N . VAL C 1 83 ? 29.672 8.963 98.461 1.00 28.01 96 VAL C N 1
ATOM 2233 C CA . VAL C 1 83 ? 30.121 10.343 98.399 1.00 27.81 96 VAL C CA 1
ATOM 2234 C C . VAL C 1 83 ? 29.192 11.136 97.496 1.00 29.42 96 VAL C C 1
ATOM 2235 O O . VAL C 1 83 ? 28.992 10.769 96.335 1.00 26.14 96 VAL C O 1
ATOM 2239 N N . GLY C 1 84 ? 28.620 12.214 98.025 1.00 30.55 97 GLY C N 1
ATOM 2240 C CA . GLY C 1 84 ? 27.774 13.099 97.245 1.00 27.35 97 GLY C CA 1
ATOM 2241 C C . GLY C 1 84 ? 28.503 14.389 96.901 1.00 28.26 97 GLY C C 1
ATOM 2242 O O . GLY C 1 84 ? 29.160 14.980 97.753 1.00 25.19 97 GLY C O 1
ATOM 2243 N N . CYS C 1 85 ? 28.371 14.837 95.656 1.00 24.13 98 CYS C N 1
ATOM 2244 C CA . CYS C 1 85 ? 29.203 15.926 95.127 1.00 28.13 98 CYS C CA 1
ATOM 2245 C C . CYS C 1 85 ? 28.398 16.979 94.371 1.00 25.78 98 CYS C C 1
ATOM 2246 O O . CYS C 1 85 ? 27.398 16.666 93.729 1.00 25.70 98 CYS C O 1
ATOM 2249 N N . GLU C 1 86 ? 28.855 18.229 94.436 1.00 23.52 99 GLU C N 1
ATOM 2250 C CA . GLU C 1 86 ? 28.195 19.331 93.739 1.00 22.31 99 GLU C CA 1
ATOM 2251 C C . GLU C 1 86 ? 29.175 20.007 92.782 1.00 26.76 99 GLU C C 1
ATOM 2252 O O . GLU C 1 86 ? 30.281 20.380 93.184 1.00 25.91 99 GLU C O 1
ATOM 2258 N N . PHE C 1 87 ? 28.781 20.168 91.518 1.00 24.05 100 PHE C N 1
ATOM 2259 C CA . PHE C 1 87 ? 29.645 20.842 90.560 1.00 22.84 100 PHE C CA 1
ATOM 2260 C C . PHE C 1 87 ? 29.865 22.277 90.983 1.00 28.24 100 PHE C C 1
ATOM 2261 O O . PHE C 1 87 ? 28.935 22.933 91.450 1.00 30.11 100 PHE C O 1
ATOM 2269 N N . GLN C 1 88 ? 31.086 22.772 90.784 1.00 30.95 101 GLN C N 1
ATOM 2270 C CA . GLN C 1 88 ? 31.414 24.168 91.053 1.00 31.88 101 GLN C CA 1
ATOM 2271 C C . GLN C 1 88 ? 31.792 24.868 89.758 1.00 36.09 101 GLN C C 1
ATOM 2272 O O . GLN C 1 88 ? 32.439 24.278 88.896 1.00 37.29 101 GLN C O 1
ATOM 2278 N N . ASN C 1 89 ? 31.383 26.125 89.622 1.00 35.22 102 ASN C N 1
ATOM 2279 C CA . ASN C 1 89 ? 31.891 26.984 88.563 1.00 40.04 102 ASN C CA 1
ATOM 2280 C C . ASN C 1 89 ? 31.538 26.563 87.135 1.00 44.88 102 ASN C C 1
ATOM 2281 O O . ASN C 1 89 ? 32.232 26.934 86.203 1.00 46.17 102 ASN C O 1
ATOM 2286 N N . LEU C 1 90 ? 30.481 25.780 86.960 1.00 38.60 103 LEU C N 1
ATOM 2287 C CA . LEU C 1 90 ? 30.012 25.484 85.618 1.00 42.81 103 LEU C CA 1
ATOM 2288 C C . LEU C 1 90 ? 29.422 26.746 85.015 1.00 49.83 103 LEU C C 1
ATOM 2289 O O . LEU C 1 90 ? 28.616 27.424 85.650 1.00 53.36 103 LEU C O 1
ATOM 2294 N N . LYS C 1 91 ? 29.835 27.064 83.795 1.00 53.84 104 LYS C N 1
ATOM 2295 C CA . LYS C 1 91 ? 29.263 28.189 83.075 1.00 60.30 104 LYS C CA 1
ATOM 2296 C C . LYS C 1 91 ? 27.833 27.848 82.663 1.00 59.70 104 LYS C C 1
ATOM 2297 O O . LYS C 1 91 ? 27.513 26.679 82.450 1.00 51.86 104 LYS C O 1
ATOM 2300 N N . PRO C 1 92 ? 26.963 28.869 82.578 1.00 57.0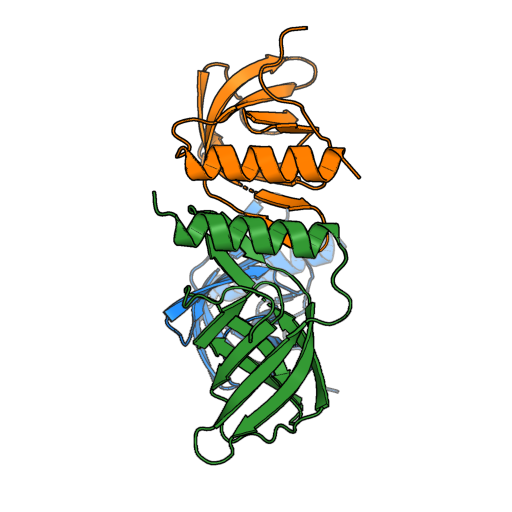7 105 PRO C N 1
ATOM 2301 C CA . PRO C 1 92 ? 25.545 28.701 82.238 1.00 59.85 105 PRO C CA 1
ATOM 2302 C C . PRO C 1 92 ? 25.301 27.832 81.002 1.00 56.05 105 PRO C C 1
ATOM 2303 O O . PRO C 1 92 ? 24.379 27.014 81.012 1.00 50.75 105 PRO C O 1
ATOM 2307 N N . ARG C 1 93 ? 26.118 27.998 79.966 1.00 54.68 106 ARG C N 1
ATOM 2308 C CA . ARG C 1 93 ? 25.969 27.203 78.749 1.00 54.94 106 ARG C CA 1
ATOM 2309 C C . ARG C 1 93 ? 26.271 25.725 79.002 1.00 48.38 106 ARG C C 1
ATOM 2310 O O . ARG C 1 93 ? 25.676 24.848 78.374 1.00 41.17 106 ARG C O 1
ATOM 2312 N N . GLU C 1 94 ? 27.192 25.455 79.927 1.00 46.31 107 GLU C N 1
ATOM 2313 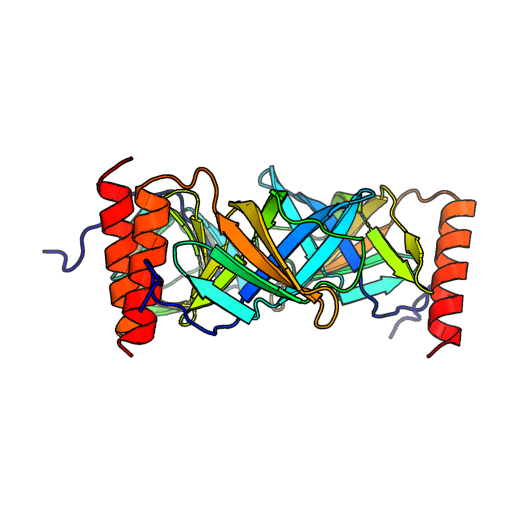C CA . GLU C 1 94 ? 27.533 24.082 80.280 1.00 40.99 107 GLU C CA 1
ATOM 2314 C C . GLU C 1 94 ? 26.422 23.439 81.098 1.00 38.41 107 GLU C C 1
ATOM 2315 O O . GLU C 1 94 ? 26.066 22.283 80.861 1.00 32.29 107 GLU C O 1
ATOM 2321 N N . VAL C 1 95 ? 25.878 24.181 82.062 1.00 40.61 108 VAL C N 1
ATOM 2322 C CA . VAL C 1 95 ? 24.767 23.673 82.865 1.00 37.67 108 VAL C CA 1
ATOM 2323 C C . VAL C 1 95 ? 23.570 23.345 81.977 1.00 36.35 108 VAL C C 1
ATOM 2324 O O . VAL C 1 95 ? 22.941 22.294 82.121 1.00 37.99 108 VAL C O 1
ATOM 2328 N N . ALA C 1 96 ? 23.274 24.245 81.046 1.00 37.53 109 ALA C N 1
ATOM 2329 C CA . ALA C 1 96 ? 22.180 24.052 80.109 1.00 36.48 109 ALA C CA 1
ATOM 2330 C C . ALA C 1 96 ? 22.369 22.781 79.280 1.00 38.37 109 ALA C C 1
ATOM 2331 O O . ALA C 1 96 ? 21.432 22.005 79.102 1.00 35.02 109 ALA C O 1
ATOM 2333 N N . ALA C 1 97 ? 23.585 22.565 78.791 1.00 34.38 110 ALA C N 1
ATOM 2334 C CA . ALA C 1 97 ? 23.882 21.375 77.995 1.00 32.64 110 ALA C CA 1
ATOM 2335 C C . ALA C 1 97 ? 23.725 20.084 78.806 1.00 30.20 110 ALA C C 1
ATOM 2336 O O . ALA C 1 97 ? 23.192 19.095 78.308 1.00 32.17 110 ALA C O 1
ATOM 2338 N N . LEU C 1 98 ? 24.204 20.089 80.047 1.00 30.16 111 LEU C N 1
ATOM 2339 C CA . LEU C 1 98 ? 24.021 18.934 80.913 1.00 23.40 111 LEU C CA 1
ATOM 2340 C C . LEU C 1 98 ? 22.540 18.627 81.100 1.00 27.40 111 LEU C C 1
ATOM 2341 O O . LEU C 1 98 ? 22.121 17.471 81.013 1.00 26.19 111 LEU C O 1
ATOM 2346 N N . ARG C 1 99 ? 21.751 19.664 81.373 1.00 27.87 112 ARG C N 1
ATOM 2347 C CA . ARG C 1 99 ? 20.313 19.506 81.541 1.00 27.59 112 ARG C CA 1
ATOM 2348 C C . ARG C 1 99 ? 19.690 18.894 80.306 1.00 31.68 112 ARG C C 1
ATOM 2349 O O . ARG C 1 99 ? 18.851 17.999 80.397 1.00 29.95 112 ARG C O 1
ATOM 2357 N N . TYR C 1 100 ? 20.100 19.393 79.146 1.00 27.52 113 TYR C N 1
ATOM 2358 C CA . TYR C 1 100 ? 19.545 18.903 77.893 1.00 31.49 113 TYR C CA 1
ATOM 2359 C C . TYR C 1 100 ? 19.861 17.418 77.709 1.00 27.27 113 TYR C C 1
ATOM 2360 O O . TYR C 1 100 ? 18.990 16.627 77.340 1.00 28.60 113 TYR C O 1
ATOM 2369 N N . LEU C 1 101 ? 21.114 17.049 77.948 1.00 26.20 114 LEU C N 1
ATOM 2370 C CA . LEU C 1 101 ? 21.543 15.679 77.725 1.00 23.65 114 LEU C CA 1
ATOM 2371 C C . LEU C 1 101 ? 20.893 14.714 78.703 1.00 27.32 114 LEU C C 1
ATOM 2372 O O . LEU C 1 101 ? 20.549 13.598 78.345 1.00 24.18 114 LEU C O 1
ATOM 2377 N N . ILE C 1 102 ? 20.726 15.141 79.949 1.00 25.82 115 ILE C N 1
ATOM 2378 C CA . ILE C 1 102 ? 20.124 14.257 80.926 1.00 25.62 115 ILE C CA 1
ATOM 2379 C C . ILE C 1 102 ? 18.654 14.043 80.560 1.00 22.66 115 ILE C C 1
ATOM 2380 O O . ILE C 1 102 ? 18.130 12.929 80.625 1.00 28.40 115 ILE C O 1
ATOM 2385 N N . THR C 1 103 ? 18.002 15.118 80.148 1.00 24.37 116 THR C N 1
ATOM 2386 C CA . THR C 1 103 ? 16.606 15.048 79.740 1.00 32.72 116 THR C CA 1
ATOM 2387 C C . THR C 1 103 ? 16.466 14.152 78.523 1.00 32.90 116 THR C C 1
ATOM 2388 O O . THR C 1 103 ? 15.520 13.363 78.412 1.00 27.74 116 THR C O 1
ATOM 2392 N N . SER C 1 104 ? 17.425 14.257 77.613 1.00 26.08 117 SER C N 1
ATOM 2393 C CA . SER C 1 104 ? 17.367 13.448 76.397 1.00 30.79 117 SER C CA 1
ATOM 2394 C C . SER C 1 104 ? 17.519 11.970 76.733 1.00 33.08 117 SER C C 1
ATOM 2395 O O . SER C 1 104 ? 16.794 11.129 76.209 1.00 30.29 117 SER C O 1
ATOM 2398 N N . TYR C 1 105 ? 18.464 11.668 77.616 1.00 30.34 118 TYR C N 1
ATOM 2399 C CA . TYR C 1 105 ? 18.698 10.302 78.063 1.00 27.53 118 TYR C CA 1
ATOM 2400 C C . TYR C 1 105 ? 17.432 9.720 78.685 1.00 31.31 118 TYR C C 1
ATOM 2401 O O . TYR C 1 105 ? 17.041 8.586 78.396 1.00 29.70 118 TYR C O 1
ATOM 2410 N N . LEU C 1 106 ? 16.800 10.505 79.548 1.00 28.13 119 LEU C N 1
ATOM 2411 C CA . LEU C 1 106 ? 15.608 10.060 80.262 1.00 30.23 119 LEU C CA 1
ATOM 2412 C C . LEU C 1 106 ? 14.463 9.725 79.314 1.00 34.79 119 LEU C C 1
ATOM 2413 O O . LEU C 1 106 ? 13.628 8.876 79.621 1.00 30.25 119 LEU C O 1
ATOM 2418 N N . ALA C 1 107 ? 14.442 10.384 78.155 1.00 32.96 120 ALA C N 1
ATOM 2419 C CA . ALA C 1 107 ? 13.301 10.309 77.243 1.00 31.88 120 ALA C CA 1
ATOM 2420 C C . ALA C 1 107 ? 13.273 9.033 76.417 1.00 31.39 120 ALA C C 1
ATOM 2421 O O . ALA C 1 107 ? 12.214 8.629 75.945 1.00 29.37 120 ALA C O 1
ATOM 2423 N N . GLY C 1 108 ? 14.432 8.410 76.230 1.00 32.73 121 GLY C N 1
ATOM 2424 C CA . GLY C 1 108 ? 14.504 7.184 75.455 1.00 33.78 121 GLY C CA 1
ATOM 2425 C C . GLY C 1 108 ? 14.632 7.446 73.963 1.00 40.25 121 GLY C C 1
ATOM 2426 O O . GLY C 1 108 ? 14.496 8.585 73.511 1.00 43.59 121 GLY C O 1
ATOM 2427 N N . GLU C 1 109 ? 14.884 6.392 73.192 1.00 44.26 122 GLU C N 1
ATOM 2428 C CA . GLU C 1 109 ? 15.053 6.531 71.746 1.00 40.86 122 GLU C CA 1
ATOM 2429 C C . GLU C 1 109 ? 14.097 5.639 70.951 1.00 52.87 122 GLU C C 1
ATOM 2430 O O . GLU C 1 109 ? 13.262 4.937 71.524 1.00 52.68 122 GLU C O 1
#

Nearest PDB structures (foldseek):
  4rt0-assembly1_A  TM=1.009E+00  e=7.828E-20  Pseudomonas aeruginosa PAO1
  4rt1-assembly1_A  TM=9.287E-01  e=5.833E-17  Pseudomonas aeruginosa PAO1
  4xrn-assembly2_B  TM=9.622E-01  e=7.154E-16  Pseudomonas aeruginosa PAO1
  9fp0-assembly1_A  TM=6.402E-01  e=3.378E-04  Escherichia coli
  9fmv-assembly1_A  TM=6.365E-01  e=3.964E-04  Escherichia coli

CATH classification: 2.40.10.220

Secondary structure (DSSP, 8-state):
-PPPSS--B--SBEEEEE-TTS-EEEEE-SEE-SSEEEEE--SS---TT-EEEE--EEETTEEE---EEEEEEEE-TTT-EEEEEEES--HHHHHHHHHHHHHHHHH-/---SS--B--SBEEEEE-GGG-EEEEEEEEE-SSEEEEE--SS---TT-EEEE--EESSSEEEE--EEEEEEEE-TTT-EEEEEEES--HHHHHHHHHHHHHHHH-/--SS--B--SBEEEEE-TTS-EEEEEEEEE-SSEEEEE--SS---TT-EEEE--EEETTEEEEE-EEEEEEEEETTTTEEEEEEES--HHHHHHHHHHHHHHHH--

Sequence (320 aa):
EAQRQFARVKLPARIRYIGANREGVDARLLDLSAGGFAFTASGAPIQPGDLYKGKLFQVDSISFSLEVEFQVRSVDPASRRVGCEFQNLKPREVAALRYLITSYLAGEAQRQFARVKLPARIRYIGANREGVDARLLDLSAGGFAFTASGAPIQPGDLYKGKLFQVDSISFSLEVEFQVRSVDPASRRVGCEFQNLKPREVAALRYLITSYLAGQRQFARVKLPARIRYIGANREGVDARLLDLSAGGFAFTASGAPIQPGDLYKGKLFQVDSISFSLEVEFQVRSVDPASRRVGCEFQNLKPREVAALRYLITSYLAGE

Solvent-accessible surface area: 17552 Å² total